Protein AF-0000000073391804 (afdb_homodimer)

Radius of gyration: 27.45 Å; Cα contacts (8 Å, |Δi|>4): 492; chains: 2; bounding box: 82×101×47 Å

Secondary structure (DSSP, 8-state):
------GGGS-----------HHHHHHHHHHHHHTT--HHHHHHHHHH-EEE-SS-EEEEEE-TTSSEEEEEEE--TTTTTSHHHHHHHHHHHHHHHHHHSEEEEEETTEEEEEEEEETT-HHHHHHHHHHHHHHHHHTTPPPGGG-------------------/------GGGS-----------HHHHHHHHHHHHHTT--HHHHHHHHHH-EEE-SS-EEEEEE-TTSSEEEEEEE--TTTTTSHHHHHHHHHHHHHHHHHHSEEEEEETTEEEEEEEEETT-HHHHHHHHHHHHHHHHHTTPPPGGG-------------------

Sequence (330 aa):
MNAPLDLSKQPPAPVQEFEASPALQALVCDAALVLGASAGQAQEATRTGRFELERHTVAVTPDASEETLLLSVDLGPDYLADPDRAQAALLANMHLFVKAGVVFARGPAGPVLVGRWPSTDAQALANGVRQMGAIAQGFRAPSPSGASLSSSLSRPARGAGERQEMNAPLDLSKQPPAPVQEFEASPALQALVCDAALVLGASAGQAQEATRTGRFELERHTVAVTPDASEETLLLSVDLGPDYLADPDRAQAALLANMHLFVKAGVVFARGPAGPVLVGRWPSTDAQALANGVRQMGAIAQGFRAPSPSGASLSSSLSRPARGAGERQE

pLDDT: mean 79.52, std 23.25, range [24.48, 98.0]

Solvent-accessible surface area (backbone atoms only — not comparable to full-atom values): 18426 Å² total; per-residue (Å²): 135,82,75,73,79,72,69,82,69,57,70,73,74,74,76,63,68,41,87,64,54,71,68,52,32,50,38,44,25,49,13,31,44,73,70,64,42,53,74,69,55,12,50,49,20,30,44,45,26,40,45,81,52,96,60,40,55,38,35,54,42,64,44,97,82,51,56,38,29,36,39,34,31,68,29,47,72,62,60,53,67,45,62,69,46,39,51,49,39,28,39,46,21,40,56,35,34,72,76,66,42,28,36,60,22,29,47,96,88,28,27,28,40,38,31,67,42,64,64,80,40,34,68,58,43,31,51,48,53,51,48,52,45,50,52,40,55,74,68,65,43,54,27,80,75,63,70,57,76,76,68,76,74,72,75,77,78,77,76,76,77,77,78,83,122,134,82,75,75,80,70,72,81,68,57,67,72,75,74,73,62,70,42,87,64,53,70,67,53,33,49,37,44,26,48,12,30,44,72,69,65,42,52,72,69,53,13,51,49,21,31,45,44,25,38,46,82,54,97,59,39,54,39,37,55,42,65,45,97,83,50,55,38,29,36,38,33,31,68,30,47,73,62,60,53,67,44,61,70,47,39,52,50,39,28,39,46,20,40,56,34,34,72,74,65,42,28,36,60,22,29,46,98,89,27,28,29,40,37,31,68,41,64,62,80,41,36,68,58,43,31,50,48,52,52,49,52,47,51,52,38,55,73,68,64,44,54,26,78,75,62,69,56,76,76,67,77,74,72,75,78,77,78,75,77,74,72,74,81,119

Organism: Paracidovorax avenae (strain ATCC 19860 / DSM 7227 / CCUG 15838 / JCM 20985 / LMG 2117 / NCPPB 1011) (NCBI:txid643561)

Nearest PDB structures (foldseek):
  5wez-assembly1_A  TM=7.567E-01  e=1.948E-04  Escherichia coli O127:H6 str. E2348/69
  5z38-assembly1_A  TM=6.676E-01  e=8.821E-05  Escherichia coli
  1k3e-assembly2_A  TM=7.113E-01  e=2.368E-03  Escherichia coli O157:H7
  1k3e-assembly2_B-2  TM=7.487E-01  e=6.673E-03  Escherichia coli O157:H7
  3kxy-assembly1_G  TM=6.641E-01  e=3.212E-03  Pseudomonas aeruginosa

Structure (mmCIF, N/CA/C/O backbone):
data_AF-0000000073391804-model_v1
#
loop_
_entity.id
_entity.type
_entity.pdbx_description
1 polymer 'Uncharacterized protein'
#
loop_
_atom_site.group_PDB
_atom_site.id
_atom_site.type_symbol
_atom_site.label_atom_id
_atom_site.label_alt_id
_atom_site.label_comp_id
_atom_site.label_asym_id
_atom_site.label_entity_id
_atom_site.label_seq_id
_atom_site.pdbx_PDB_ins_code
_atom_site.Cartn_x
_atom_site.Cartn_y
_atom_site.Cartn_z
_atom_site.occupancy
_atom_site.B_iso_or_equiv
_atom_site.auth_seq_id
_atom_site.auth_comp_id
_atom_site.auth_asym_id
_atom_site.auth_atom_id
_atom_site.pdbx_PDB_model_num
ATOM 1 N N . MET A 1 1 ? 32.406 -47.625 3.945 1 27.72 1 MET A N 1
ATOM 2 C CA . MET A 1 1 ? 31.672 -47.469 2.691 1 27.72 1 MET A CA 1
ATOM 3 C C . MET A 1 1 ? 30.453 -46.562 2.889 1 27.72 1 MET A C 1
ATOM 5 O O . MET A 1 1 ? 29.391 -47.031 3.289 1 27.72 1 MET A O 1
ATOM 9 N N . ASN A 1 2 ? 30.562 -45.281 3.391 1 36.84 2 ASN A N 1
ATOM 10 C CA . ASN A 1 2 ? 29.531 -44.312 3.736 1 36.84 2 ASN A CA 1
ATOM 11 C C . ASN A 1 2 ? 28.781 -43.844 2.5 1 36.84 2 ASN A C 1
ATOM 13 O O . ASN A 1 2 ? 29.391 -43.281 1.583 1 36.84 2 ASN A O 1
ATOM 17 N N . ALA A 1 3 ? 27.672 -44.562 2.125 1 45.41 3 ALA A N 1
ATOM 18 C CA . ALA A 1 3 ? 26.844 -44.25 0.965 1 45.41 3 ALA A CA 1
ATOM 19 C C . ALA A 1 3 ? 26.406 -42.781 0.966 1 45.41 3 ALA A C 1
ATOM 21 O O . ALA A 1 3 ? 26.062 -42.25 2.012 1 45.41 3 ALA A O 1
ATOM 22 N N . PRO A 1 4 ? 26.844 -41.969 0.026 1 40.16 4 PRO A N 1
ATOM 23 C CA . PRO A 1 4 ? 26.484 -40.562 -0.03 1 40.16 4 PRO A CA 1
ATOM 24 C C . PRO A 1 4 ? 24.969 -40.344 -0.044 1 40.16 4 PRO A C 1
ATOM 26 O O . PRO A 1 4 ? 24.234 -41.125 -0.638 1 40.16 4 PRO A O 1
ATOM 29 N N . LEU A 1 5 ? 24.359 -39.844 1.05 1 42.06 5 LEU A N 1
ATOM 30 C CA . LEU A 1 5 ? 22.953 -39.5 1.106 1 42.06 5 LEU A CA 1
ATOM 31 C C . LEU A 1 5 ? 22.531 -38.719 -0.136 1 42.06 5 LEU A C 1
ATOM 33 O O . LEU A 1 5 ? 23.141 -37.688 -0.457 1 42.06 5 LEU A O 1
ATOM 37 N N . ASP A 1 6 ? 22.094 -39.406 -1.216 1 39.41 6 ASP A N 1
ATOM 38 C CA . ASP A 1 6 ? 21.578 -38.812 -2.439 1 39.41 6 ASP A CA 1
ATOM 39 C C . ASP A 1 6 ? 20.469 -37.812 -2.131 1 39.41 6 ASP A C 1
ATOM 41 O O . ASP A 1 6 ? 19.344 -38.219 -1.796 1 39.41 6 ASP A O 1
ATOM 45 N N . LEU A 1 7 ? 20.828 -36.656 -1.55 1 42.62 7 LEU A N 1
ATOM 46 C CA . LEU A 1 7 ? 19.938 -35.531 -1.271 1 42.62 7 LEU A CA 1
ATOM 47 C C . LEU A 1 7 ? 19.141 -35.156 -2.516 1 42.62 7 LEU A C 1
ATOM 49 O O . LEU A 1 7 ? 18.391 -34.188 -2.494 1 42.62 7 LEU A O 1
ATOM 53 N N . SER A 1 8 ? 19.516 -35.625 -3.672 1 43.81 8 SER A N 1
ATOM 54 C CA . SER A 1 8 ? 18.828 -35.25 -4.91 1 43.81 8 SER A CA 1
ATOM 55 C C . SER A 1 8 ? 17.359 -35.656 -4.863 1 43.81 8 SER A C 1
ATOM 57 O O . SER A 1 8 ? 16.578 -35.25 -5.73 1 43.81 8 SER A O 1
ATOM 59 N N . LYS A 1 9 ? 17.062 -36.75 -4.254 1 46.78 9 LYS A N 1
ATOM 60 C CA . LYS A 1 9 ? 15.711 -37.281 -4.297 1 46.78 9 LYS A CA 1
ATOM 61 C C . LYS A 1 9 ? 14.82 -36.625 -3.26 1 46.78 9 LYS A C 1
ATOM 63 O O . LYS A 1 9 ? 13.859 -37.219 -2.777 1 46.78 9 LYS A O 1
ATOM 68 N N . GLN A 1 10 ? 15.367 -35.719 -2.377 1 42.78 10 GLN A N 1
ATOM 69 C CA . GLN A 1 10 ? 14.367 -35.25 -1.435 1 42.78 10 GLN A CA 1
ATOM 70 C C . GLN A 1 10 ? 13.203 -34.594 -2.166 1 42.78 10 GLN A C 1
ATOM 72 O O . GLN A 1 10 ? 13.406 -33.781 -3.082 1 42.78 10 GLN A O 1
ATOM 77 N N . PRO A 1 11 ? 12.039 -35.25 -2.162 1 39.91 11 PRO A N 1
ATOM 78 C CA . PRO A 1 11 ? 10.875 -34.625 -2.795 1 39.91 11 PRO A CA 1
ATOM 79 C C . PRO A 1 11 ? 10.812 -33.094 -2.564 1 39.91 11 PRO A C 1
ATOM 81 O O . PRO A 1 11 ? 11.359 -32.594 -1.577 1 39.91 11 PRO A O 1
ATOM 84 N N . PRO A 1 12 ? 10.781 -32.344 -3.664 1 41.44 12 PRO A N 1
ATOM 85 C CA . PRO A 1 12 ? 10.641 -30.891 -3.432 1 41.44 12 PRO A CA 1
ATOM 86 C C . PRO A 1 12 ? 9.82 -30.578 -2.182 1 41.44 12 PRO A C 1
ATOM 88 O O . PRO A 1 12 ? 8.992 -31.391 -1.758 1 41.44 12 PRO A O 1
ATOM 91 N N . ALA A 1 13 ? 10.336 -29.938 -1.29 1 45.22 13 ALA A N 1
ATOM 92 C CA . ALA A 1 13 ? 9.609 -29.516 -0.097 1 45.22 13 ALA A CA 1
ATOM 93 C C . ALA A 1 13 ? 8.125 -29.328 -0.401 1 45.22 13 ALA A C 1
ATOM 95 O O . ALA A 1 13 ? 7.762 -28.812 -1.465 1 45.22 13 ALA A O 1
ATOM 96 N N . PRO A 1 14 ? 7.227 -30.109 0.069 1 44.84 14 PRO A N 1
ATOM 97 C CA . PRO A 1 14 ? 5.785 -30.031 -0.172 1 44.84 14 PRO A CA 1
ATOM 98 C C . PRO A 1 14 ? 5.285 -28.578 -0.254 1 44.84 14 PRO A C 1
ATOM 100 O O . PRO A 1 14 ? 5.723 -27.734 0.519 1 44.84 14 PRO A O 1
ATOM 103 N N . VAL A 1 15 ? 4.957 -28.219 -1.496 1 55.03 15 VAL A N 1
ATOM 104 C CA . VAL A 1 15 ? 4.336 -26.906 -1.661 1 55.03 15 VAL A CA 1
ATOM 105 C C . VAL A 1 15 ? 3.334 -26.656 -0.535 1 55.03 15 VAL A C 1
ATOM 107 O O . VAL A 1 15 ? 2.549 -27.547 -0.193 1 55.03 15 VAL A O 1
ATOM 110 N N . GLN A 1 16 ? 3.67 -25.891 0.402 1 61.09 16 GLN A N 1
ATOM 111 C CA . GLN A 1 16 ? 2.801 -25.531 1.521 1 61.09 16 GLN A CA 1
ATOM 112 C C . GLN A 1 16 ? 1.352 -25.375 1.067 1 61.09 16 GLN A C 1
ATOM 114 O O . GLN A 1 16 ? 1.079 -24.75 0.043 1 61.09 16 GLN A O 1
ATOM 119 N N . GLU A 1 17 ? 0.476 -26.25 1.599 1 75.75 17 GLU A N 1
ATOM 120 C CA . GLU A 1 17 ? -0.957 -26.266 1.316 1 75.75 17 GLU A CA 1
ATOM 121 C C . GLU A 1 17 ? -1.588 -24.906 1.643 1 75.75 17 GLU A C 1
ATOM 123 O O . GLU A 1 17 ? -1.18 -24.234 2.594 1 75.75 17 GLU A O 1
ATOM 128 N N . PHE A 1 18 ? -2.494 -24.453 0.725 1 80.25 18 PHE A N 1
ATOM 129 C CA . PHE A 1 18 ? -3.26 -23.219 0.869 1 80.25 18 PHE A CA 1
ATOM 130 C C . PHE A 1 18 ? -4.316 -23.359 1.959 1 80.25 18 PHE A C 1
ATOM 132 O O . PHE A 1 18 ? -5.293 -24.094 1.793 1 80.25 18 PHE A O 1
ATOM 139 N N . GLU A 1 19 ? -3.994 -22.891 3.156 1 82.75 19 GLU A N 1
ATOM 140 C CA . GLU A 1 19 ? -4.965 -22.938 4.246 1 82.75 19 GLU A CA 1
ATOM 141 C C . GLU A 1 19 ? -6.012 -21.844 4.094 1 82.75 19 GLU A C 1
ATOM 143 O O . GLU A 1 19 ? -5.738 -20.672 4.379 1 82.75 19 GLU A O 1
ATOM 148 N N . ALA A 1 20 ? -7.199 -22.297 3.561 1 90.25 20 ALA A N 1
ATOM 149 C CA . ALA A 1 20 ? -8.297 -21.359 3.369 1 90.25 20 ALA A CA 1
ATOM 150 C C . ALA A 1 20 ? -9.648 -22.047 3.498 1 90.25 20 ALA A C 1
ATOM 152 O O . ALA A 1 20 ? -9.742 -23.281 3.371 1 90.25 20 ALA A O 1
ATOM 153 N N . SER A 1 21 ? -10.641 -21.312 3.801 1 93.38 21 SER A N 1
ATOM 154 C CA . SER A 1 21 ? -12 -21.828 3.859 1 93.38 21 SER A CA 1
ATOM 155 C C . SER A 1 21 ? -12.438 -22.375 2.506 1 93.38 21 SER A C 1
ATOM 157 O O . SER A 1 21 ? -11.875 -22.016 1.473 1 93.38 21 SER A O 1
ATOM 159 N N . PRO A 1 22 ? -13.445 -23.281 2.566 1 93.56 22 PRO A N 1
ATOM 160 C CA . PRO A 1 22 ? -13.953 -23.797 1.297 1 93.56 22 PRO A CA 1
ATOM 161 C C . PRO A 1 22 ? -14.438 -22.703 0.354 1 93.56 22 PRO A C 1
ATOM 163 O O . PRO A 1 22 ? -14.25 -22.797 -0.862 1 93.56 22 PRO A O 1
ATOM 166 N N . ALA A 1 23 ? -14.984 -21.641 0.933 1 94.19 23 ALA A N 1
ATOM 167 C CA . ALA A 1 23 ? -15.469 -20.531 0.107 1 94.19 23 ALA A CA 1
ATOM 168 C C . ALA A 1 23 ? -14.305 -19.844 -0.611 1 94.19 23 ALA A C 1
ATOM 170 O O . ALA A 1 23 ? -14.414 -19.516 -1.793 1 94.19 23 ALA A O 1
ATOM 171 N N . LEU A 1 24 ? -13.297 -19.703 0.118 1 95.25 24 LEU A N 1
ATOM 172 C CA . LEU A 1 24 ? -12.133 -19.062 -0.481 1 95.25 24 LEU A CA 1
ATOM 173 C C . LEU A 1 24 ? -11.461 -19.984 -1.488 1 95.25 24 LEU A C 1
ATOM 175 O O . LEU A 1 24 ? -10.969 -19.531 -2.523 1 95.25 24 LEU A O 1
ATOM 179 N N . GLN A 1 25 ? -11.445 -21.234 -1.154 1 95.44 25 GLN A N 1
ATOM 180 C CA . GLN A 1 25 ? -10.914 -22.203 -2.104 1 95.44 25 GLN A CA 1
ATOM 181 C C . GLN A 1 25 ? -11.695 -22.188 -3.412 1 95.44 25 GLN A C 1
ATOM 183 O O . GLN A 1 25 ? -11.109 -22.219 -4.496 1 95.44 25 GLN A O 1
ATOM 188 N N . ALA A 1 26 ? -12.969 -22.094 -3.27 1 96.12 26 ALA A N 1
ATOM 189 C CA . ALA A 1 26 ? -13.82 -22 -4.449 1 96.12 26 ALA A CA 1
ATOM 190 C C . ALA A 1 26 ? -13.539 -20.734 -5.246 1 96.12 26 ALA A C 1
ATOM 192 O O . ALA A 1 26 ? -13.516 -20.766 -6.477 1 96.12 26 ALA A O 1
ATOM 193 N N . LEU A 1 27 ? -13.312 -19.656 -4.559 1 97 27 LEU A N 1
ATOM 194 C CA . LEU A 1 27 ? -13 -18.391 -5.199 1 97 27 LEU A CA 1
ATOM 195 C C . LEU A 1 27 ? -11.711 -18.5 -6.016 1 97 27 LEU A C 1
ATOM 197 O O . LEU A 1 27 ? -11.656 -18.016 -7.156 1 97 27 LEU A O 1
ATOM 201 N N . VAL A 1 28 ? -10.758 -19.141 -5.422 1 97.31 28 VAL A N 1
ATOM 202 C CA . VAL A 1 28 ? -9.469 -19.297 -6.086 1 97.31 28 VAL A CA 1
ATOM 203 C C . VAL A 1 28 ? -9.625 -20.188 -7.316 1 97.31 28 VAL A C 1
ATOM 205 O O . VAL A 1 28 ? -9.094 -19.891 -8.383 1 97.31 28 VAL A O 1
ATOM 208 N N . CYS A 1 29 ? -10.383 -21.172 -7.168 1 97.5 29 CYS A N 1
ATOM 209 C CA . CYS A 1 29 ? -10.648 -22.078 -8.289 1 97.5 29 CYS A CA 1
ATOM 210 C C . CYS A 1 29 ? -11.328 -21.328 -9.43 1 97.5 29 CYS A C 1
ATOM 212 O O . CYS A 1 29 ? -10.883 -21.406 -10.578 1 97.5 29 CYS A O 1
ATOM 214 N N . ASP A 1 30 ? -12.352 -20.625 -9.094 1 97.69 30 ASP A N 1
ATOM 215 C CA . ASP A 1 30 ? -13.117 -19.875 -10.094 1 97.69 30 ASP A CA 1
ATOM 216 C C . ASP A 1 30 ? -12.25 -18.828 -10.789 1 97.69 30 ASP A C 1
ATOM 218 O O . ASP A 1 30 ? -12.352 -18.641 -12 1 97.69 30 ASP A O 1
ATOM 222 N N . ALA A 1 31 ? -11.438 -18.188 -9.977 1 98 31 ALA A N 1
ATOM 223 C CA . ALA A 1 31 ? -10.555 -17.188 -10.562 1 98 31 ALA A CA 1
ATOM 224 C C . ALA A 1 31 ? -9.586 -17.812 -11.555 1 98 31 ALA A C 1
ATOM 226 O O . ALA A 1 31 ? -9.297 -17.234 -12.602 1 98 31 ALA A O 1
ATOM 227 N N . ALA A 1 32 ? -9.086 -18.984 -11.211 1 97.69 32 ALA A N 1
ATOM 228 C CA . ALA A 1 32 ? -8.188 -19.688 -12.117 1 97.69 32 ALA A CA 1
ATOM 229 C C . ALA A 1 32 ? -8.883 -20 -13.445 1 97.69 32 ALA A C 1
ATOM 231 O O . ALA A 1 32 ? -8.297 -19.828 -14.516 1 97.69 32 ALA A O 1
ATOM 232 N N . LEU A 1 33 ? -10.141 -20.344 -13.344 1 97.56 33 LEU A N 1
ATOM 233 C CA . LEU A 1 33 ? -10.906 -20.656 -14.547 1 97.56 33 LEU A CA 1
ATOM 234 C C . LEU A 1 33 ? -11.141 -19.391 -15.383 1 97.56 33 LEU A C 1
ATOM 236 O O . LEU A 1 33 ? -11.062 -19.438 -16.609 1 97.56 33 LEU A O 1
ATOM 240 N N . VAL A 1 34 ? -11.352 -18.359 -14.727 1 97.19 34 VAL A N 1
ATOM 241 C CA . VAL A 1 34 ? -11.539 -17.094 -15.414 1 97.19 34 VAL A CA 1
ATOM 242 C C . VAL A 1 34 ? -10.266 -16.719 -16.172 1 97.19 34 VAL A C 1
ATOM 244 O O . VAL A 1 34 ? -10.328 -16.141 -17.266 1 97.19 34 VAL A O 1
ATOM 247 N N . LEU A 1 35 ? -9.148 -17.109 -15.609 1 96.75 35 LEU A N 1
ATOM 248 C CA . LEU A 1 35 ? -7.859 -16.797 -16.219 1 96.75 35 LEU A CA 1
ATOM 249 C C . LEU A 1 35 ? -7.566 -17.734 -17.375 1 96.75 35 LEU A C 1
ATOM 251 O O . LEU A 1 35 ? -6.559 -17.578 -18.078 1 96.75 35 LEU A O 1
ATOM 255 N N . GLY A 1 36 ? -8.398 -18.672 -17.562 1 95.62 36 GLY A N 1
ATOM 256 C CA . GLY A 1 36 ? -8.25 -19.578 -18.688 1 95.62 36 GLY A CA 1
ATOM 257 C C . GLY A 1 36 ? -7.523 -20.859 -18.344 1 95.62 36 GLY A C 1
ATOM 258 O O . GLY A 1 36 ? -7.09 -21.594 -19.219 1 95.62 36 GLY A O 1
ATOM 259 N N . ALA A 1 37 ? -7.352 -21.109 -17.078 1 95.56 37 ALA A N 1
ATOM 260 C CA . ALA A 1 37 ? -6.691 -22.344 -16.641 1 95.56 37 ALA A CA 1
ATOM 261 C C . ALA A 1 37 ? -7.57 -23.562 -16.922 1 95.56 37 ALA A C 1
ATOM 263 O O . ALA A 1 37 ? -8.805 -23.453 -16.922 1 95.56 37 ALA A O 1
ATOM 264 N N . SER A 1 38 ? -6.863 -24.672 -17.156 1 96.19 38 SER A N 1
ATOM 265 C CA . SER A 1 38 ? -7.594 -25.938 -17.219 1 96.19 38 SER A CA 1
ATOM 266 C C . SER A 1 38 ? -8.148 -26.328 -15.859 1 96.19 38 SER A C 1
ATOM 268 O O . SER A 1 38 ? -7.781 -25.734 -14.844 1 96.19 38 SER A O 1
ATOM 270 N N . ALA A 1 39 ? -9.031 -27.344 -15.82 1 95.56 39 ALA A N 1
ATOM 271 C CA . ALA A 1 39 ? -9.617 -27.812 -14.57 1 95.56 39 ALA A CA 1
ATOM 272 C C . ALA A 1 39 ? -8.531 -28.297 -13.609 1 95.56 39 ALA A C 1
ATOM 274 O O . ALA A 1 39 ? -8.586 -28.016 -12.414 1 95.56 39 ALA A O 1
ATOM 275 N N . GLY A 1 40 ? -7.602 -29.047 -14.18 1 95 40 GLY A N 1
ATOM 276 C CA . GLY A 1 40 ? -6.496 -29.531 -13.367 1 95 40 GLY A CA 1
ATOM 277 C C . GLY A 1 40 ? -5.664 -28.406 -12.773 1 95 40 GLY A C 1
ATOM 278 O O . GLY A 1 40 ? -5.285 -28.453 -11.602 1 95 40 GLY A O 1
ATOM 279 N N . GLN A 1 41 ? -5.367 -27.391 -13.586 1 93.69 41 GLN A N 1
ATOM 280 C CA . GLN A 1 41 ? -4.613 -26.234 -13.133 1 93.69 41 GLN A CA 1
ATOM 281 C C . GLN A 1 41 ? -5.375 -25.469 -12.055 1 93.69 41 GLN A C 1
ATOM 283 O O . GLN A 1 41 ? -4.777 -24.969 -11.102 1 93.69 41 GLN A O 1
ATOM 288 N N . ALA A 1 42 ? -6.688 -25.344 -12.219 1 96.31 42 ALA A N 1
ATOM 289 C CA . ALA A 1 42 ? -7.527 -24.656 -11.242 1 96.31 42 ALA A CA 1
ATOM 290 C C . ALA A 1 42 ? -7.512 -25.375 -9.898 1 96.31 42 ALA A C 1
ATOM 292 O O . ALA A 1 42 ? -7.449 -24.734 -8.844 1 96.31 42 ALA A O 1
ATOM 293 N N . GLN A 1 43 ? -7.539 -26.656 -9.945 1 94.94 43 GLN A N 1
ATOM 294 C CA . GLN A 1 43 ? -7.477 -27.438 -8.719 1 94.94 43 GLN A CA 1
ATOM 295 C C . GLN A 1 43 ? -6.129 -27.266 -8.023 1 94.94 43 GLN A C 1
ATOM 297 O O . GLN A 1 43 ? -6.059 -27.203 -6.793 1 94.94 43 GLN A O 1
ATOM 302 N N . GLU A 1 44 ? -5.102 -27.266 -8.859 1 94.06 44 GLU A N 1
ATOM 303 C CA . GLU A 1 44 ? -3.773 -27.031 -8.289 1 94.06 44 GLU A CA 1
ATOM 304 C C . GLU A 1 44 ? -3.678 -25.656 -7.633 1 94.06 44 GLU A C 1
ATOM 306 O O . GLU A 1 44 ? -3.104 -25.516 -6.551 1 94.06 44 GLU A O 1
ATOM 311 N N . ALA A 1 45 ? -4.242 -24.656 -8.25 1 95.06 45 ALA A N 1
ATOM 312 C CA . ALA A 1 45 ? -4.273 -23.328 -7.672 1 95.06 45 ALA A CA 1
ATOM 313 C C . ALA A 1 45 ? -5.016 -23.328 -6.336 1 95.06 45 ALA A C 1
ATOM 315 O O . ALA A 1 45 ? -4.609 -22.641 -5.391 1 95.06 45 ALA A O 1
ATOM 316 N N . THR A 1 46 ? -6.066 -24.062 -6.285 1 95.06 46 THR A N 1
ATOM 317 C CA . THR A 1 46 ? -6.863 -24.172 -5.066 1 95.06 46 THR A CA 1
ATOM 318 C C . THR A 1 46 ? -6.051 -24.828 -3.947 1 95.06 46 THR A C 1
ATOM 320 O O . THR A 1 46 ? -6.137 -24.406 -2.791 1 95.06 46 THR A O 1
ATOM 323 N N . ARG A 1 47 ? -5.289 -25.75 -4.27 1 93.44 47 ARG A N 1
ATOM 324 C CA . ARG A 1 47 ? -4.508 -26.484 -3.281 1 93.44 47 ARG A CA 1
ATOM 325 C C . ARG A 1 47 ? -3.336 -25.656 -2.775 1 93.44 47 ARG A C 1
ATOM 327 O O . ARG A 1 47 ? -3.039 -25.656 -1.578 1 93.44 47 ARG A O 1
ATOM 334 N N . THR A 1 48 ? -2.727 -24.906 -3.605 1 93.12 48 THR A N 1
ATOM 335 C CA . THR A 1 48 ? -1.461 -24.266 -3.27 1 93.12 48 THR A CA 1
ATOM 336 C C . THR A 1 48 ? -1.668 -22.766 -3 1 93.12 48 THR A C 1
ATOM 338 O O . THR A 1 48 ? -0.814 -22.125 -2.395 1 93.12 48 THR A O 1
ATOM 341 N N . GLY A 1 49 ? -2.752 -22.25 -3.533 1 95.56 49 GLY A N 1
ATOM 342 C CA . GLY A 1 49 ? -2.941 -20.797 -3.471 1 95.56 49 GLY A CA 1
ATOM 343 C C . GLY A 1 49 ? -2.027 -20.031 -4.41 1 95.56 49 GLY A C 1
ATOM 344 O O . GLY A 1 49 ? -1.594 -18.922 -4.098 1 95.56 49 GLY A O 1
ATOM 345 N N . ARG A 1 50 ? -1.63 -20.734 -5.5 1 95.81 50 ARG A N 1
ATOM 346 C CA . ARG A 1 50 ? -0.702 -20.109 -6.441 1 95.81 50 ARG A CA 1
ATOM 347 C C . ARG A 1 50 ? -1.264 -20.141 -7.859 1 95.81 50 ARG A C 1
ATOM 349 O O . ARG A 1 50 ? -1.828 -21.141 -8.289 1 95.81 50 ARG A O 1
ATOM 356 N N . PHE A 1 51 ? -1.176 -18.984 -8.5 1 95.81 51 PHE A N 1
ATOM 357 C CA . PHE A 1 51 ? -1.52 -18.875 -9.906 1 95.81 51 PHE A CA 1
ATOM 358 C C . PHE A 1 51 ? -0.264 -18.859 -10.773 1 95.81 51 PHE A C 1
ATOM 360 O O . PHE A 1 51 ? 0.581 -17.969 -10.633 1 95.81 51 PHE A O 1
ATOM 367 N N . GLU A 1 52 ? -0.183 -19.797 -11.672 1 92.06 52 GLU A N 1
ATOM 368 C CA . GLU A 1 52 ? 0.949 -19.828 -12.586 1 92.06 52 GLU A CA 1
ATOM 369 C C . GLU A 1 52 ? 0.629 -19.109 -13.891 1 92.06 52 GLU A C 1
ATOM 371 O O . GLU A 1 52 ? -0.178 -19.578 -14.688 1 92.06 52 GLU A O 1
ATOM 376 N N . LEU A 1 53 ? 1.294 -17.953 -14 1 89.62 53 LEU A N 1
ATOM 377 C CA . LEU A 1 53 ? 1.21 -17.219 -15.258 1 89.62 53 LEU A CA 1
ATOM 378 C C . LEU A 1 53 ? 2.381 -17.562 -16.172 1 89.62 53 LEU A C 1
ATOM 380 O O . LEU A 1 53 ? 3.145 -18.484 -15.883 1 89.62 53 LEU A O 1
ATOM 384 N N . GLU A 1 54 ? 2.449 -16.953 -17.297 1 82.38 54 GLU A N 1
ATOM 385 C CA . GLU A 1 54 ? 3.482 -17.281 -18.281 1 82.38 54 GLU A CA 1
ATOM 386 C C . GLU A 1 54 ? 4.879 -17.031 -17.703 1 82.38 54 GLU A C 1
ATOM 388 O O . GLU A 1 54 ? 5.77 -17.875 -17.859 1 82.38 54 GLU A O 1
ATOM 393 N N . ARG A 1 55 ? 5.051 -15.992 -16.969 1 85.31 55 ARG A N 1
ATOM 394 C CA . ARG A 1 55 ? 6.402 -15.641 -16.547 1 85.31 55 ARG A CA 1
ATOM 395 C C . ARG A 1 55 ? 6.5 -15.562 -15.023 1 85.31 55 ARG A C 1
ATOM 397 O O . ARG A 1 55 ? 7.598 -15.586 -14.461 1 85.31 55 ARG A O 1
ATOM 404 N N . HIS A 1 56 ? 5.344 -15.477 -14.469 1 89.75 56 HIS A N 1
ATOM 405 C CA . HIS A 1 56 ? 5.375 -15.242 -13.031 1 89.75 56 HIS A CA 1
ATOM 406 C C . HIS A 1 56 ? 4.34 -16.094 -12.305 1 89.75 56 HIS A C 1
ATOM 408 O O . HIS A 1 56 ? 3.361 -16.531 -12.914 1 89.75 56 HIS A O 1
ATOM 414 N N . THR A 1 57 ? 4.746 -16.391 -11.109 1 92.75 57 THR A N 1
ATOM 415 C CA . THR A 1 57 ? 3.783 -17.016 -10.203 1 92.75 57 THR A CA 1
ATOM 416 C C . THR A 1 57 ? 3.24 -16.016 -9.203 1 92.75 57 THR A C 1
ATOM 418 O O . THR A 1 57 ? 4.004 -15.227 -8.625 1 92.75 57 THR A O 1
ATOM 421 N N . VAL A 1 58 ? 1.897 -16.016 -9.086 1 95.81 58 VAL A N 1
ATOM 422 C CA . VAL A 1 58 ? 1.263 -15.133 -8.117 1 95.81 58 VAL A CA 1
ATOM 423 C C . VAL A 1 58 ? 0.69 -15.961 -6.965 1 95.81 58 VAL A C 1
ATOM 425 O O . VAL A 1 58 ? -0.128 -16.859 -7.184 1 95.81 58 VAL A O 1
ATOM 428 N N . ALA A 1 59 ? 1.182 -15.664 -5.789 1 95.38 59 ALA A N 1
ATOM 429 C CA . ALA A 1 59 ? 0.686 -16.359 -4.605 1 95.38 59 ALA A CA 1
ATOM 430 C C . ALA A 1 59 ? -0.459 -15.586 -3.955 1 95.38 59 ALA A C 1
ATOM 432 O O . ALA A 1 59 ? -0.469 -14.352 -3.965 1 95.38 59 ALA A O 1
ATOM 433 N N . VAL A 1 60 ? -1.379 -16.344 -3.391 1 95.56 60 VAL A N 1
ATOM 434 C CA . VAL A 1 60 ? -2.523 -15.781 -2.676 1 95.56 60 VAL A CA 1
ATOM 435 C C . VAL A 1 60 ? -2.459 -16.188 -1.205 1 95.56 60 VAL A C 1
ATOM 437 O O . VAL A 1 60 ? -2.277 -17.359 -0.883 1 95.56 60 VAL A O 1
ATOM 440 N N . THR A 1 61 ? -2.586 -15.188 -0.337 1 92.69 61 THR A N 1
ATOM 441 C CA . THR A 1 61 ? -2.658 -15.422 1.1 1 92.69 61 THR A CA 1
ATOM 442 C C . THR A 1 61 ? -3.812 -14.641 1.722 1 92.69 61 THR A C 1
ATOM 444 O O . THR A 1 61 ? -3.861 -13.414 1.625 1 92.69 61 THR A O 1
ATOM 447 N N . PRO A 1 62 ? -4.691 -15.383 2.309 1 92.06 62 PRO A N 1
ATOM 448 C CA . PRO A 1 62 ? -5.77 -14.656 2.984 1 92.06 62 PRO A CA 1
ATOM 449 C C . PRO A 1 62 ? -5.312 -14 4.285 1 92.06 62 PRO A C 1
ATOM 451 O O . PRO A 1 62 ? -4.391 -14.492 4.941 1 92.06 62 PRO A O 1
ATOM 454 N N . ASP A 1 63 ? -5.914 -12.898 4.551 1 84.5 63 ASP A N 1
ATOM 455 C CA . ASP A 1 63 ? -5.715 -12.367 5.898 1 84.5 63 ASP A CA 1
ATOM 456 C C . ASP A 1 63 ? -6.496 -13.188 6.93 1 84.5 63 ASP A C 1
ATOM 458 O O . ASP A 1 63 ? -7.145 -14.172 6.582 1 84.5 63 ASP A O 1
ATOM 462 N N . ALA A 1 64 ? -6.395 -12.766 8.219 1 82 64 ALA A N 1
ATOM 463 C CA . ALA A 1 64 ? -6.969 -13.547 9.312 1 82 64 ALA A CA 1
ATOM 464 C C . ALA A 1 64 ? -8.484 -13.688 9.148 1 82 64 ALA A C 1
ATOM 466 O O . ALA A 1 64 ? -9.047 -14.742 9.438 1 82 64 ALA A O 1
ATOM 467 N N . SER A 1 65 ? -9.164 -12.664 8.625 1 84 65 SER A N 1
ATOM 468 C CA . SER A 1 65 ? -10.617 -12.68 8.469 1 84 65 SER A CA 1
ATOM 469 C C . SER A 1 65 ? -11.016 -13.203 7.098 1 84 65 SER A C 1
ATOM 471 O O . SER A 1 65 ? -12.203 -13.43 6.832 1 84 65 SER A O 1
ATOM 473 N N . GLU A 1 66 ? -10.125 -13.438 6.234 1 88.31 66 GLU A N 1
ATOM 474 C CA . GLU A 1 66 ? -10.305 -13.906 4.863 1 88.31 66 GLU A CA 1
ATOM 475 C C . GLU A 1 66 ? -11.148 -12.938 4.055 1 88.31 66 GLU A C 1
ATOM 477 O O . GLU A 1 66 ? -11.781 -13.328 3.068 1 88.31 66 GLU A O 1
ATOM 482 N N . GLU A 1 67 ? -11.211 -11.703 4.523 1 87.88 67 GLU A N 1
ATOM 483 C CA . GLU A 1 67 ? -11.93 -10.672 3.783 1 87.88 67 GLU A CA 1
ATOM 484 C C . GLU A 1 67 ? -11.023 -10.008 2.748 1 87.88 67 GLU A C 1
ATOM 486 O O . GLU A 1 67 ? -11.508 -9.414 1.781 1 87.88 67 GLU A O 1
ATOM 491 N N . THR A 1 68 ? -9.789 -10.133 3.043 1 89 68 THR A N 1
ATOM 492 C CA . THR A 1 68 ? -8.789 -9.547 2.152 1 89 68 THR A CA 1
ATOM 493 C C . THR A 1 68 ? -7.746 -10.578 1.753 1 89 68 THR A C 1
ATOM 495 O O . THR A 1 68 ? -7.316 -11.383 2.58 1 89 68 THR A O 1
ATOM 498 N N . LEU A 1 69 ? -7.426 -10.539 0.494 1 93.5 69 LEU A N 1
ATOM 499 C CA . LEU A 1 69 ? -6.383 -11.406 -0.042 1 93.5 69 LEU A CA 1
ATOM 500 C C . LEU A 1 69 ? -5.121 -10.609 -0.352 1 93.5 69 LEU A C 1
ATOM 502 O O . LEU A 1 69 ? -5.191 -9.516 -0.922 1 93.5 69 LEU A O 1
ATOM 506 N N . LEU A 1 70 ? -4.062 -11.18 0.094 1 94.06 70 LEU A N 1
ATOM 507 C CA . LEU A 1 70 ? -2.766 -10.664 -0.335 1 94.06 70 LEU A CA 1
ATOM 508 C C . LEU A 1 70 ? -2.262 -11.414 -1.562 1 94.06 70 LEU A C 1
ATOM 510 O O . LEU A 1 70 ? -2.15 -12.641 -1.544 1 94.06 70 LEU A O 1
ATOM 514 N N . LEU A 1 71 ? -2.08 -10.688 -2.594 1 95.81 71 LEU A N 1
ATOM 515 C CA . LEU A 1 71 ? -1.4 -11.227 -3.764 1 95.81 71 LEU A CA 1
ATOM 516 C C . LEU A 1 71 ? 0.074 -10.836 -3.768 1 95.81 71 LEU A C 1
ATOM 518 O O . LEU A 1 71 ? 0.416 -9.688 -3.473 1 95.81 71 LEU A O 1
ATOM 522 N N . SER A 1 72 ? 0.896 -11.844 -4.113 1 95.81 72 SER A N 1
ATOM 523 C CA . SER A 1 72 ? 2.318 -11.523 -4.062 1 95.81 72 SER A CA 1
ATOM 524 C C . SER A 1 72 ? 3.078 -12.203 -5.199 1 95.81 72 SER A C 1
ATOM 526 O O . SER A 1 72 ? 2.688 -13.273 -5.664 1 95.81 72 SER A O 1
ATOM 528 N N . VAL A 1 73 ? 4.129 -11.578 -5.66 1 95.25 73 VAL A N 1
ATOM 529 C CA . VAL A 1 73 ? 5.094 -12.102 -6.625 1 95.25 73 VAL A CA 1
ATOM 530 C C . VAL A 1 73 ? 6.5 -12.031 -6.035 1 95.25 73 VAL A C 1
ATOM 532 O O . VAL A 1 73 ? 6.973 -10.961 -5.656 1 95.25 73 VAL A O 1
ATOM 535 N N . ASP A 1 74 ? 7.059 -13.18 -5.938 1 93.75 74 ASP A N 1
ATOM 536 C CA . ASP A 1 74 ? 8.453 -13.227 -5.504 1 93.75 74 ASP A CA 1
ATOM 537 C C . ASP A 1 74 ? 9.383 -12.656 -6.574 1 93.75 74 ASP A C 1
ATOM 539 O O . ASP A 1 74 ? 9.328 -13.062 -7.734 1 93.75 74 ASP A O 1
ATOM 543 N N . LEU A 1 75 ? 10.289 -11.773 -6.145 1 93.5 75 LEU A N 1
ATOM 544 C CA . LEU A 1 75 ? 11.102 -11.078 -7.129 1 93.5 75 LEU A CA 1
ATOM 545 C C . LEU A 1 75 ? 12.531 -11.617 -7.137 1 93.5 75 LEU A C 1
ATOM 547 O O . LEU A 1 75 ? 13.375 -11.141 -7.902 1 93.5 75 LEU A O 1
ATOM 551 N N . GLY A 1 76 ? 12.781 -12.578 -6.301 1 89.94 76 GLY A N 1
ATOM 552 C CA . GLY A 1 76 ? 14.125 -13.117 -6.16 1 89.94 76 GLY A CA 1
ATOM 553 C C . GLY A 1 76 ? 14.953 -12.391 -5.117 1 89.94 76 GLY A C 1
ATOM 554 O O . GLY A 1 76 ? 14.695 -11.219 -4.812 1 89.94 76 GLY A O 1
ATOM 555 N N . PRO A 1 77 ? 15.938 -13.008 -4.531 1 87.62 77 PRO A N 1
ATOM 556 C CA . PRO A 1 77 ? 16.641 -12.492 -3.354 1 87.62 77 PRO A CA 1
ATOM 557 C C . PRO A 1 77 ? 17.484 -11.258 -3.66 1 87.62 77 PRO A C 1
ATOM 559 O O . PRO A 1 77 ? 17.703 -10.422 -2.779 1 87.62 77 PRO A O 1
ATOM 562 N N . ASP A 1 78 ? 17.891 -11.016 -4.898 1 89.56 78 ASP A N 1
ATOM 563 C CA . ASP A 1 78 ? 18.844 -9.953 -5.184 1 89.56 78 ASP A CA 1
ATOM 564 C C . ASP A 1 78 ? 18.156 -8.758 -5.836 1 89.56 78 ASP A C 1
ATOM 566 O O . ASP A 1 78 ? 18.797 -7.758 -6.152 1 89.56 78 ASP A O 1
ATOM 570 N N . TYR A 1 79 ? 16.922 -8.844 -6.012 1 91.75 79 TYR A N 1
ATOM 571 C CA . TYR A 1 79 ? 16.219 -7.84 -6.805 1 91.75 79 TYR A CA 1
ATOM 572 C C . TYR A 1 79 ? 16.391 -6.453 -6.188 1 91.75 79 TYR A C 1
ATOM 574 O O . TYR A 1 79 ? 16.547 -5.465 -6.906 1 91.75 79 TYR A O 1
ATOM 582 N N . LEU A 1 80 ? 16.375 -6.379 -4.816 1 91.75 80 LEU A N 1
ATOM 583 C CA . LEU A 1 80 ? 16.438 -5.086 -4.145 1 91.75 80 LEU A CA 1
ATOM 584 C C . LEU A 1 80 ? 17.781 -4.91 -3.445 1 91.75 80 LEU A C 1
ATOM 586 O O . LEU A 1 80 ? 17.938 -4.023 -2.604 1 91.75 80 LEU A O 1
ATOM 590 N N . ALA A 1 81 ? 18.734 -5.723 -3.787 1 87.69 81 ALA A N 1
ATOM 591 C CA . ALA A 1 81 ? 20.047 -5.668 -3.156 1 87.69 81 ALA A CA 1
ATOM 592 C C . ALA A 1 81 ? 20.828 -4.438 -3.617 1 87.69 81 ALA A C 1
ATOM 594 O O . ALA A 1 81 ? 21.594 -3.859 -2.85 1 87.69 81 ALA A O 1
ATOM 595 N N . ASP A 1 82 ? 20.609 -4.078 -4.824 1 88.44 82 ASP A N 1
ATOM 596 C CA . ASP A 1 82 ? 21.203 -2.859 -5.367 1 88.44 82 ASP A CA 1
ATOM 597 C C . ASP A 1 82 ? 20.516 -1.617 -4.816 1 88.44 82 ASP A C 1
ATOM 599 O O . ASP A 1 82 ? 19.297 -1.449 -4.984 1 88.44 82 ASP A O 1
ATOM 603 N N . PRO A 1 83 ? 21.297 -0.692 -4.277 1 88.56 83 PRO A N 1
ATOM 604 C CA . PRO A 1 83 ? 20.688 0.501 -3.68 1 88.56 83 PRO A CA 1
ATOM 605 C C . PRO A 1 83 ? 19.922 1.342 -4.695 1 88.56 83 PRO A C 1
ATOM 607 O O . PRO A 1 83 ? 18.906 1.938 -4.355 1 88.56 83 PRO A O 1
ATOM 610 N N . ASP A 1 84 ? 20.406 1.379 -5.867 1 89 84 ASP A N 1
ATOM 611 C CA . ASP A 1 84 ? 19.703 2.154 -6.883 1 89 84 ASP A CA 1
ATOM 612 C C . ASP A 1 84 ? 18.344 1.541 -7.203 1 89 84 ASP A C 1
ATOM 614 O O . ASP A 1 84 ? 17.359 2.262 -7.422 1 89 84 ASP A O 1
ATOM 618 N N . ARG A 1 85 ? 18.297 0.243 -7.176 1 90.25 85 ARG A N 1
ATOM 619 C CA . ARG A 1 85 ? 17.031 -0.432 -7.434 1 90.25 85 ARG A CA 1
ATOM 620 C C . ARG A 1 85 ? 16.062 -0.252 -6.266 1 90.25 85 ARG A C 1
ATOM 622 O O . ARG A 1 85 ? 14.859 -0.099 -6.465 1 90.25 85 ARG A O 1
ATOM 629 N N . ALA A 1 86 ? 16.641 -0.277 -5.09 1 91.5 86 ALA A N 1
ATOM 630 C CA . ALA A 1 86 ? 15.812 -0.045 -3.91 1 91.5 86 ALA A CA 1
ATOM 631 C C . ALA A 1 86 ? 15.188 1.345 -3.947 1 91.5 86 ALA A C 1
ATOM 633 O O . ALA A 1 86 ? 13.992 1.502 -3.658 1 91.5 86 ALA A O 1
ATOM 634 N N . GLN A 1 87 ? 15.992 2.285 -4.375 1 91.19 87 GLN A N 1
ATOM 635 C CA . GLN A 1 87 ? 15.477 3.645 -4.488 1 91.19 87 GLN A CA 1
ATOM 636 C C . GLN A 1 87 ? 14.422 3.742 -5.586 1 91.19 87 GLN A C 1
ATOM 638 O O . GLN A 1 87 ? 13.391 4.398 -5.41 1 91.19 87 GLN A O 1
ATOM 643 N N . ALA A 1 88 ? 14.664 3.09 -6.613 1 91.19 88 ALA A N 1
ATOM 644 C CA . ALA A 1 88 ? 13.703 3.082 -7.715 1 91.19 88 ALA A CA 1
ATOM 645 C C . ALA A 1 88 ? 12.391 2.43 -7.293 1 91.19 88 ALA A C 1
ATOM 647 O O . ALA A 1 88 ? 11.312 2.873 -7.695 1 91.19 88 ALA A O 1
ATOM 648 N N . ALA A 1 89 ? 12.516 1.402 -6.5 1 93.75 89 ALA A N 1
ATOM 649 C CA . ALA A 1 89 ? 11.328 0.713 -6.008 1 93.75 89 ALA A CA 1
ATOM 650 C C . ALA A 1 89 ? 10.484 1.633 -5.125 1 93.75 89 ALA A C 1
ATOM 652 O O . ALA A 1 89 ? 9.258 1.669 -5.246 1 93.75 89 ALA A O 1
ATOM 653 N N . LEU A 1 90 ? 11.164 2.373 -4.297 1 94 90 LEU A N 1
ATOM 654 C CA . LEU A 1 90 ? 10.461 3.311 -3.426 1 94 90 LEU A CA 1
ATOM 655 C C . LEU A 1 90 ? 9.773 4.402 -4.242 1 94 90 LEU A C 1
ATOM 657 O O . LEU A 1 90 ? 8.672 4.836 -3.902 1 94 90 LEU A O 1
ATOM 661 N N . LEU A 1 91 ? 10.375 4.801 -5.336 1 92.19 91 LEU A N 1
ATOM 662 C CA . LEU A 1 91 ? 9.773 5.777 -6.23 1 92.19 91 LEU A CA 1
ATOM 663 C C . LEU A 1 91 ? 8.555 5.188 -6.938 1 92.19 91 LEU A C 1
ATOM 665 O O . LEU A 1 91 ? 7.512 5.836 -7.031 1 92.19 91 LEU A O 1
ATOM 669 N N . ALA A 1 92 ? 8.711 3.979 -7.332 1 93.56 92 ALA A N 1
ATOM 670 C CA . ALA A 1 92 ? 7.609 3.312 -8.023 1 93.56 92 ALA A CA 1
ATOM 671 C C . ALA A 1 92 ? 6.438 3.064 -7.078 1 93.56 92 ALA A C 1
ATOM 673 O O . ALA A 1 92 ? 5.281 3.059 -7.5 1 93.56 92 ALA A O 1
ATOM 674 N N . ASN A 1 93 ? 6.746 2.846 -5.793 1 94.44 93 ASN A N 1
ATOM 675 C CA . ASN A 1 93 ? 5.715 2.539 -4.805 1 94.44 93 ASN A CA 1
ATOM 676 C C . ASN A 1 93 ? 4.656 3.637 -4.742 1 94.44 93 ASN A C 1
ATOM 678 O O . ASN A 1 93 ? 3.467 3.35 -4.59 1 94.44 93 ASN A O 1
ATOM 682 N N . MET A 1 94 ? 5.055 4.816 -4.898 1 90.62 94 MET A N 1
ATOM 683 C CA . MET A 1 94 ? 4.086 5.906 -4.848 1 90.62 94 MET A CA 1
ATOM 684 C C . MET A 1 94 ? 3.031 5.746 -5.938 1 90.62 94 MET A C 1
ATOM 686 O O . MET A 1 94 ? 1.832 5.785 -5.66 1 90.62 94 MET A O 1
ATOM 690 N N . HIS A 1 95 ? 3.471 5.484 -7.094 1 90.25 95 HIS A N 1
ATOM 691 C CA . HIS A 1 95 ? 2.555 5.375 -8.227 1 90.25 95 HIS A CA 1
ATOM 692 C C . HIS A 1 95 ? 1.765 4.074 -8.172 1 90.25 95 HIS A C 1
ATOM 694 O O . HIS A 1 95 ? 0.545 4.074 -8.352 1 90.25 95 HIS A O 1
ATOM 700 N N . LEU A 1 96 ? 2.422 3.027 -7.871 1 92.81 96 LEU A N 1
ATOM 701 C CA . LEU A 1 96 ? 1.799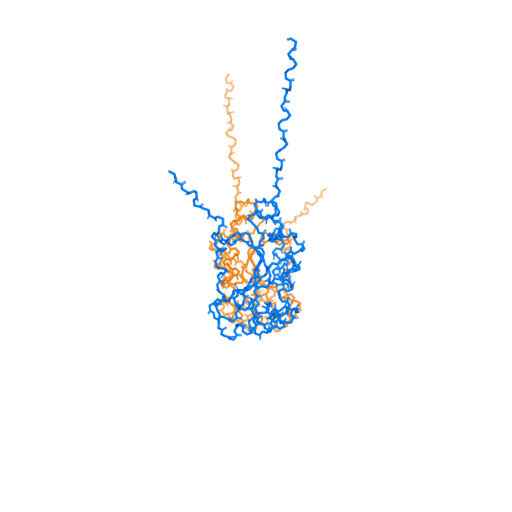 1.708 -7.859 1 92.81 96 LEU A CA 1
ATOM 702 C C . LEU A 1 96 ? 0.759 1.605 -6.75 1 92.81 96 LEU A C 1
ATOM 704 O O . LEU A 1 96 ? -0.334 1.076 -6.965 1 92.81 96 LEU A O 1
ATOM 708 N N . PHE A 1 97 ? 1.152 2.137 -5.637 1 92.31 97 PHE A N 1
ATOM 709 C CA . PHE A 1 97 ? 0.253 2.084 -4.488 1 92.31 97 PHE A CA 1
ATOM 710 C C . PHE A 1 97 ? -1.005 2.902 -4.75 1 92.31 97 PHE A C 1
ATOM 712 O O . PHE A 1 97 ? -2.119 2.426 -4.527 1 92.31 97 PHE A O 1
ATOM 719 N N . VAL A 1 98 ? -0.864 4.062 -5.301 1 85.62 98 VAL A N 1
ATOM 720 C CA . VAL A 1 98 ? -1.985 4.973 -5.512 1 85.62 98 VAL A CA 1
ATOM 721 C C . VAL A 1 98 ? -2.891 4.434 -6.613 1 85.62 98 VAL A C 1
ATOM 723 O O . VAL A 1 98 ? -4.117 4.434 -6.477 1 85.62 98 VAL A O 1
ATOM 726 N N . LYS A 1 99 ? -2.326 3.914 -7.586 1 84.44 99 LYS A N 1
ATOM 727 C CA . LYS A 1 99 ? -3.111 3.555 -8.766 1 84.44 99 LYS A CA 1
ATOM 728 C C . LYS A 1 99 ? -3.641 2.127 -8.656 1 84.44 99 LYS A C 1
ATOM 730 O O . LYS A 1 99 ? -4.734 1.827 -9.141 1 84.44 99 LYS A O 1
ATOM 735 N N . ALA A 1 100 ? -2.887 1.278 -8 1 86.31 100 ALA A N 1
ATOM 736 C CA . ALA A 1 100 ? -3.234 -0.136 -8.117 1 86.31 100 ALA A CA 1
ATOM 737 C C . ALA A 1 100 ? -3.268 -0.805 -6.746 1 86.31 100 ALA A C 1
ATOM 739 O O . ALA A 1 100 ? -3.648 -1.971 -6.625 1 86.31 100 ALA A O 1
ATOM 740 N N . GLY A 1 101 ? -2.822 -0.14 -5.707 1 90 101 GLY A N 1
ATOM 741 C CA . GLY A 1 101 ? -2.764 -0.769 -4.398 1 90 101 GLY A CA 1
ATOM 742 C C . GLY A 1 101 ? -1.695 -1.843 -4.301 1 90 101 GLY A C 1
ATOM 743 O O . GLY A 1 101 ? -1.895 -2.865 -3.641 1 90 101 GLY A O 1
ATOM 744 N N . VAL A 1 102 ? -0.655 -1.698 -5.086 1 94.81 102 VAL A N 1
ATOM 745 C CA . VAL A 1 102 ? 0.456 -2.643 -5.137 1 94.81 102 VAL A CA 1
ATOM 746 C C . VAL A 1 102 ? 1.742 -1.952 -4.688 1 94.81 102 VAL A C 1
ATOM 748 O O . VAL A 1 102 ? 1.944 -0.767 -4.965 1 94.81 102 VAL A O 1
ATOM 751 N N . VAL A 1 103 ? 2.639 -2.744 -4.039 1 95.88 103 VAL A N 1
ATOM 752 C CA . VAL A 1 103 ? 3.865 -2.119 -3.555 1 95.88 103 VAL A CA 1
ATOM 753 C C . VAL A 1 103 ? 5.02 -3.113 -3.646 1 95.88 103 VAL A C 1
ATOM 755 O O . VAL A 1 103 ? 4.824 -4.32 -3.488 1 95.88 103 VAL A O 1
ATOM 758 N N . PHE A 1 104 ? 6.223 -2.514 -3.852 1 95.75 104 PHE A N 1
ATOM 759 C CA . PHE A 1 104 ? 7.453 -3.252 -3.6 1 95.75 104 PHE A CA 1
ATOM 760 C C . PHE A 1 104 ? 7.777 -3.27 -2.111 1 95.75 104 PHE A C 1
ATOM 762 O O . PHE A 1 104 ? 7.691 -2.238 -1.44 1 95.75 104 PHE A O 1
ATOM 769 N N . ALA A 1 105 ? 8.141 -4.395 -1.691 1 95.69 105 ALA A N 1
ATOM 770 C CA . ALA A 1 105 ? 8.547 -4.547 -0.295 1 95.69 105 ALA A CA 1
ATOM 771 C C . ALA A 1 105 ? 9.586 -5.652 -0.139 1 95.69 105 ALA A C 1
ATOM 773 O O . ALA A 1 105 ? 9.961 -6.301 -1.118 1 95.69 105 ALA A O 1
ATOM 774 N N . ARG A 1 106 ? 10.117 -5.707 1.021 1 93.19 106 ARG A N 1
ATOM 775 C CA . ARG A 1 106 ? 10.945 -6.848 1.403 1 93.19 106 ARG A CA 1
ATOM 776 C C . ARG A 1 106 ? 10.273 -7.668 2.498 1 93.19 106 ARG A C 1
ATOM 778 O O . ARG A 1 106 ? 10.047 -7.172 3.604 1 93.19 106 ARG A O 1
ATOM 785 N N . GLY A 1 107 ? 9.922 -8.828 2.125 1 88.62 107 GLY A N 1
ATOM 786 C CA . GLY A 1 107 ? 9.344 -9.75 3.094 1 88.62 107 GLY A CA 1
ATOM 787 C C . GLY A 1 107 ? 10.359 -10.695 3.693 1 88.62 107 GLY A C 1
ATOM 788 O O . GLY A 1 107 ? 11.562 -10.57 3.445 1 88.62 107 GLY A O 1
ATOM 789 N N . PRO A 1 108 ? 9.852 -11.586 4.527 1 82.81 108 PRO A N 1
ATOM 790 C CA . PRO A 1 108 ? 10.727 -12.555 5.18 1 82.81 108 PRO A CA 1
ATOM 791 C C . PRO A 1 108 ? 11.523 -13.398 4.18 1 82.81 108 PRO A C 1
ATOM 793 O O . PRO A 1 108 ? 12.664 -13.773 4.453 1 82.81 108 PRO A O 1
ATOM 796 N N . ALA A 1 109 ? 10.891 -13.664 3.012 1 86.5 109 ALA A N 1
ATOM 797 C CA . ALA A 1 109 ? 11.531 -14.523 2.018 1 86.5 109 ALA A CA 1
ATOM 798 C C . ALA A 1 109 ? 12.328 -13.695 1.01 1 86.5 109 ALA A C 1
ATOM 800 O O . ALA A 1 109 ? 12.914 -14.242 0.073 1 86.5 109 ALA A O 1
ATOM 801 N N . GLY A 1 110 ? 12.305 -12.391 1.219 1 90.81 110 GLY A N 1
ATOM 802 C CA . GLY A 1 110 ? 13.039 -11.539 0.302 1 90.81 110 GLY A CA 1
ATOM 803 C C . GLY A 1 110 ? 12.172 -10.484 -0.363 1 90.81 110 GLY A C 1
ATOM 804 O O . GLY A 1 110 ? 11.07 -10.188 0.116 1 90.81 110 GLY A O 1
ATOM 805 N N . PRO A 1 111 ? 12.734 -9.93 -1.488 1 94 111 PRO A N 1
ATOM 806 C CA . PRO A 1 111 ? 11.984 -8.922 -2.238 1 94 111 PRO A CA 1
ATOM 807 C C . PRO A 1 111 ? 10.68 -9.461 -2.822 1 94 111 PRO A C 1
ATOM 809 O O . PRO A 1 111 ? 10.641 -10.594 -3.303 1 94 111 PRO A O 1
ATOM 812 N N . VAL A 1 112 ? 9.719 -8.617 -2.732 1 95.25 112 VAL A N 1
ATOM 813 C CA . VAL A 1 112 ? 8.398 -9.07 -3.16 1 95.25 112 VAL A CA 1
ATOM 814 C C . VAL A 1 112 ? 7.602 -7.898 -3.719 1 95.25 112 VAL A C 1
ATOM 816 O O . VAL A 1 112 ? 7.801 -6.754 -3.303 1 95.25 112 VAL A O 1
ATOM 819 N N . LEU A 1 113 ? 6.789 -8.148 -4.703 1 96.12 113 LEU A N 1
ATOM 820 C CA . LEU A 1 113 ? 5.664 -7.309 -5.098 1 96.12 113 LEU A CA 1
ATOM 821 C C . LEU A 1 113 ? 4.375 -7.777 -4.434 1 96.12 113 LEU A C 1
ATOM 823 O O . LEU A 1 113 ? 4.035 -8.961 -4.5 1 96.12 113 LEU A O 1
ATOM 827 N N . VAL A 1 114 ? 3.676 -6.871 -3.744 1 95.81 114 VAL A N 1
ATOM 828 C CA . VAL A 1 114 ? 2.521 -7.332 -2.979 1 95.81 114 VAL A CA 1
ATOM 829 C C . VAL A 1 114 ? 1.365 -6.348 -3.143 1 95.81 114 VAL A C 1
ATOM 831 O O . VAL A 1 114 ? 1.583 -5.141 -3.262 1 95.81 114 VAL A O 1
ATOM 834 N N . GLY A 1 115 ? 0.183 -6.824 -3.242 1 95.06 115 GLY A N 1
ATOM 835 C CA . GLY A 1 115 ? -1.049 -6.055 -3.32 1 95.06 115 GLY A CA 1
ATOM 836 C C . GLY A 1 115 ? -2.18 -6.656 -2.506 1 95.06 115 GLY A C 1
ATOM 837 O O . GLY A 1 115 ? -2.1 -7.809 -2.082 1 95.06 115 GLY A O 1
ATOM 838 N N . ARG A 1 116 ? -3.188 -5.793 -2.217 1 91.38 116 ARG A N 1
ATOM 839 C CA . ARG A 1 116 ? -4.367 -6.219 -1.469 1 91.38 116 ARG A CA 1
ATOM 840 C C . ARG A 1 116 ? -5.613 -6.199 -2.348 1 91.38 116 ARG A C 1
ATOM 842 O O . ARG A 1 116 ? -5.844 -5.234 -3.082 1 91.38 116 ARG A O 1
ATOM 849 N N . TRP A 1 117 ? -6.398 -7.281 -2.242 1 90.25 117 TRP A N 1
ATOM 850 C CA . TRP A 1 117 ? -7.648 -7.387 -2.984 1 90.25 117 TRP A CA 1
ATOM 851 C C . TRP A 1 117 ? -8.766 -7.941 -2.102 1 90.25 117 TRP A C 1
ATOM 853 O O . TRP A 1 117 ? -8.516 -8.789 -1.238 1 90.25 117 TRP A O 1
ATOM 863 N N . PRO A 1 118 ? -9.961 -7.484 -2.354 1 87.75 118 PRO A N 1
ATOM 864 C CA . PRO A 1 118 ? -11.062 -8.109 -1.628 1 87.75 118 PRO A CA 1
ATOM 865 C C . PRO A 1 118 ? -11.305 -9.555 -2.061 1 87.75 118 PRO A C 1
ATOM 867 O O . PRO A 1 118 ? -11.078 -9.906 -3.221 1 87.75 118 PRO A O 1
ATOM 870 N N . SER A 1 119 ? -11.82 -10.359 -1.062 1 90.62 119 SER A N 1
ATOM 871 C CA . SER A 1 119 ? -12.109 -11.758 -1.335 1 90.62 119 SER A CA 1
ATOM 872 C C . SER A 1 119 ? -13.562 -11.953 -1.761 1 90.62 119 SER A C 1
ATOM 874 O O . SER A 1 119 ? -14.242 -12.852 -1.257 1 90.62 119 SER A O 1
ATOM 876 N N . THR A 1 120 ? -14.008 -11.219 -2.682 1 86.31 120 THR A N 1
ATOM 877 C CA . THR A 1 120 ? -15.453 -11.266 -2.9 1 86.31 120 THR A CA 1
ATOM 878 C C . THR A 1 120 ? -15.773 -11.734 -4.316 1 86.31 120 THR A C 1
ATOM 880 O O . THR A 1 120 ? -16.859 -12.242 -4.578 1 86.31 120 THR A O 1
ATOM 883 N N . ASP A 1 121 ? -14.82 -11.562 -5.152 1 92.25 121 ASP A N 1
ATOM 884 C CA . ASP A 1 121 ? -15.164 -11.695 -6.566 1 92.25 121 ASP A CA 1
ATOM 885 C C . ASP A 1 121 ? -14.047 -12.383 -7.344 1 92.25 121 ASP A C 1
ATOM 887 O O . ASP A 1 121 ? -12.898 -11.93 -7.316 1 92.25 121 ASP A O 1
ATOM 891 N N . ALA A 1 122 ? -14.578 -13.5 -8.039 1 95.94 122 ALA A N 1
ATOM 892 C CA . ALA A 1 122 ? -13.594 -14.273 -8.797 1 95.94 122 ALA A CA 1
ATOM 893 C C . ALA A 1 122 ? -13.023 -13.445 -9.945 1 95.94 122 ALA A C 1
ATOM 895 O O . ALA A 1 122 ? -11.828 -13.531 -10.25 1 95.94 122 ALA A O 1
ATOM 896 N N . GLN A 1 123 ? -13.875 -12.719 -10.594 1 96.62 123 GLN A N 1
ATOM 897 C CA . GLN A 1 123 ? -13.414 -11.891 -11.703 1 96.62 123 GLN A CA 1
ATOM 898 C C . GLN A 1 123 ? -12.43 -10.828 -11.234 1 96.62 123 GLN A C 1
ATOM 900 O O . GLN A 1 123 ? -11.422 -10.578 -11.891 1 96.62 123 GLN A O 1
ATOM 905 N N . ALA A 1 124 ? -12.734 -10.273 -10.117 1 94.62 124 ALA A N 1
ATOM 906 C CA . ALA A 1 124 ? -11.844 -9.258 -9.555 1 94.62 124 ALA A CA 1
ATOM 907 C C . ALA A 1 124 ? -10.5 -9.859 -9.164 1 94.62 124 ALA A C 1
ATOM 909 O O . ALA A 1 124 ? -9.453 -9.25 -9.406 1 94.62 124 ALA A O 1
ATOM 910 N N . LEU A 1 125 ? -10.555 -11.016 -8.578 1 96.38 125 LEU A N 1
ATOM 911 C CA . LEU A 1 125 ? -9.32 -11.688 -8.203 1 96.38 125 LEU A CA 1
ATOM 912 C C . LEU A 1 125 ? -8.492 -12.031 -9.438 1 96.38 125 LEU A C 1
ATOM 914 O O . LEU A 1 125 ? -7.285 -11.805 -9.461 1 96.38 125 LEU A O 1
ATOM 918 N N . ALA A 1 126 ? -9.156 -12.555 -10.445 1 97.31 126 ALA A N 1
ATOM 919 C CA . ALA A 1 126 ? -8.469 -12.883 -11.688 1 97.31 126 ALA A CA 1
ATOM 920 C C . ALA A 1 126 ? -7.805 -11.648 -12.289 1 97.31 126 ALA A C 1
ATOM 922 O O . ALA A 1 126 ? -6.652 -11.711 -12.727 1 97.31 126 ALA A O 1
ATOM 923 N N . ASN A 1 127 ? -8.516 -10.562 -12.289 1 95.81 127 ASN A N 1
ATOM 924 C CA . ASN A 1 127 ? -7.961 -9.312 -12.781 1 95.81 127 ASN A CA 1
ATOM 925 C C . ASN A 1 127 ? -6.754 -8.867 -11.961 1 95.81 127 ASN A C 1
ATOM 927 O O . ASN A 1 127 ? -5.773 -8.359 -12.516 1 95.81 127 ASN A O 1
ATOM 931 N N . GLY A 1 128 ? -6.922 -9.039 -10.656 1 96 128 GLY A N 1
ATOM 932 C CA . GLY A 1 128 ? -5.797 -8.727 -9.789 1 96 128 GLY A CA 1
ATOM 933 C C . GLY A 1 128 ? -4.555 -9.547 -10.102 1 96 128 GLY A C 1
ATOM 934 O O . GLY A 1 128 ? -3.451 -9.008 -10.172 1 96 128 GLY A O 1
ATOM 935 N N . VAL A 1 129 ? -4.734 -10.789 -10.344 1 96.88 129 VAL A N 1
ATOM 936 C CA . VAL A 1 129 ? -3.635 -11.695 -10.68 1 96.88 129 VAL A CA 1
ATOM 937 C C . VAL A 1 129 ? -2.98 -11.25 -11.984 1 96.88 129 VAL A C 1
ATOM 939 O O . VAL A 1 129 ? -1.753 -11.172 -12.078 1 96.88 129 VAL A O 1
ATOM 942 N N . ARG A 1 130 ? -3.777 -10.914 -12.969 1 95.81 130 ARG A N 1
ATOM 943 C CA . ARG A 1 130 ? -3.256 -10.414 -14.234 1 95.81 130 ARG A CA 1
ATOM 944 C C . ARG A 1 130 ? -2.453 -9.133 -14.031 1 95.81 130 ARG A C 1
ATOM 946 O O . ARG A 1 130 ? -1.374 -8.977 -14.609 1 95.81 130 ARG A O 1
ATOM 953 N N . GLN A 1 131 ? -3.016 -8.289 -13.242 1 94.81 131 GLN A N 1
ATOM 954 C CA . GLN A 1 131 ? -2.371 -7.004 -12.977 1 94.81 131 GLN A CA 1
ATOM 955 C C . GLN A 1 131 ? -1.02 -7.199 -12.297 1 94.81 131 GLN A C 1
ATOM 957 O O . GLN A 1 131 ? -0.029 -6.574 -12.68 1 94.81 131 GLN A O 1
ATOM 962 N N . MET A 1 132 ? -1.001 -8.078 -11.336 1 95.75 132 MET A N 1
ATOM 963 C CA . MET A 1 132 ? 0.246 -8.375 -10.641 1 95.75 132 MET A CA 1
ATOM 964 C C . MET A 1 132 ? 1.304 -8.891 -11.609 1 95.75 132 MET A C 1
ATOM 966 O O . MET A 1 132 ? 2.459 -8.461 -11.562 1 95.75 132 MET A O 1
ATOM 970 N N . GLY A 1 133 ? 0.894 -9.797 -12.445 1 94.38 133 GLY A N 1
ATOM 971 C CA . GLY A 1 133 ? 1.814 -10.32 -13.438 1 94.38 133 GLY A CA 1
ATOM 972 C C . GLY A 1 133 ? 2.348 -9.25 -14.375 1 94.38 133 GLY A C 1
ATOM 973 O O . GLY A 1 133 ? 3.545 -9.219 -14.672 1 94.38 133 GLY A O 1
ATOM 974 N N . ALA A 1 134 ? 1.468 -8.367 -14.836 1 93.75 134 ALA A N 1
ATOM 975 C CA . ALA A 1 134 ? 1.849 -7.297 -15.758 1 93.75 134 ALA A CA 1
ATOM 976 C C . ALA A 1 134 ? 2.838 -6.336 -15.102 1 93.75 134 ALA A C 1
ATOM 978 O O . ALA A 1 134 ? 3.814 -5.918 -15.727 1 93.75 134 ALA A O 1
ATOM 979 N N . ILE A 1 135 ? 2.541 -6.023 -13.875 1 93.44 135 ILE A N 1
ATOM 980 C CA . ILE A 1 135 ? 3.422 -5.113 -13.148 1 93.44 135 ILE A CA 1
ATOM 981 C C . ILE A 1 135 ? 4.793 -5.758 -12.969 1 93.44 135 ILE A C 1
ATOM 983 O O . ILE A 1 135 ? 5.824 -5.129 -13.227 1 93.44 135 ILE A O 1
ATOM 987 N N . ALA A 1 136 ? 4.832 -6.988 -12.547 1 93.25 136 ALA A N 1
ATOM 988 C CA . ALA A 1 136 ? 6.094 -7.699 -12.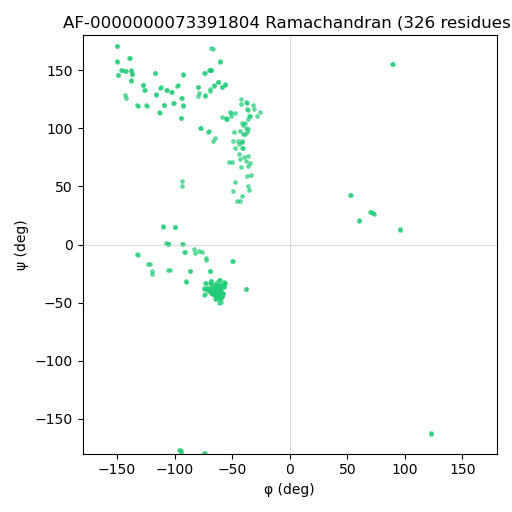367 1 93.25 136 ALA A CA 1
ATOM 989 C C . ALA A 1 136 ? 6.887 -7.754 -13.664 1 93.25 136 ALA A C 1
ATOM 991 O O . ALA A 1 136 ? 8.102 -7.547 -13.672 1 93.25 136 ALA A O 1
ATOM 992 N N . GLN A 1 137 ? 6.227 -8 -14.703 1 90.06 137 GLN A N 1
ATOM 993 C CA . GLN A 1 137 ? 6.871 -8.07 -16.016 1 90.06 137 GLN A CA 1
ATOM 994 C C . GLN A 1 137 ? 7.438 -6.707 -16.406 1 90.06 137 GLN A C 1
ATOM 996 O O . GLN A 1 137 ? 8.539 -6.625 -16.953 1 90.06 137 GLN A O 1
ATOM 1001 N N . GLY A 1 138 ? 6.664 -5.66 -16.156 1 88.62 138 GLY A N 1
ATOM 1002 C CA . GLY A 1 138 ? 7.094 -4.312 -16.484 1 88.62 138 GLY A CA 1
ATOM 1003 C C . GLY A 1 138 ? 8.359 -3.891 -15.758 1 88.62 138 GLY A C 1
ATOM 1004 O O . GLY A 1 138 ? 9.141 -3.096 -16.281 1 88.62 138 GLY A O 1
ATOM 1005 N N . PHE A 1 139 ? 8.5 -4.43 -14.594 1 87 139 PHE A N 1
ATOM 1006 C CA . PHE A 1 139 ? 9.664 -4.047 -13.805 1 87 139 PHE A CA 1
ATOM 1007 C C . PHE A 1 139 ? 10.758 -5.105 -13.914 1 87 139 PHE A C 1
ATOM 1009 O O . PHE A 1 139 ? 11.68 -5.129 -13.102 1 87 139 PHE A O 1
ATOM 1016 N N . ARG A 1 140 ? 10.641 -5.988 -14.891 1 78.62 140 ARG A N 1
ATOM 1017 C CA . ARG A 1 140 ? 11.617 -7.012 -15.234 1 78.62 140 ARG A CA 1
ATOM 1018 C C . ARG A 1 140 ? 11.992 -7.848 -14.016 1 78.62 140 ARG A C 1
ATOM 1020 O O . ARG A 1 140 ? 13.172 -8.086 -13.758 1 78.62 140 ARG A O 1
ATOM 1027 N N . ALA A 1 141 ? 10.945 -8.156 -13.281 1 77.88 141 ALA A N 1
ATOM 1028 C CA . ALA A 1 141 ? 11.188 -9.078 -12.18 1 77.88 141 ALA A CA 1
ATOM 1029 C C . ALA A 1 141 ? 11.586 -10.461 -12.695 1 77.88 141 ALA A C 1
ATOM 1031 O O . ALA A 1 141 ? 11.055 -10.93 -13.711 1 77.88 141 ALA A O 1
ATOM 1032 N N . PRO A 1 142 ? 12.602 -11.016 -12.047 1 67.88 142 PRO A N 1
ATOM 1033 C CA . PRO A 1 142 ? 13.008 -12.344 -12.516 1 67.88 142 PRO A CA 1
ATOM 1034 C C . PRO A 1 142 ? 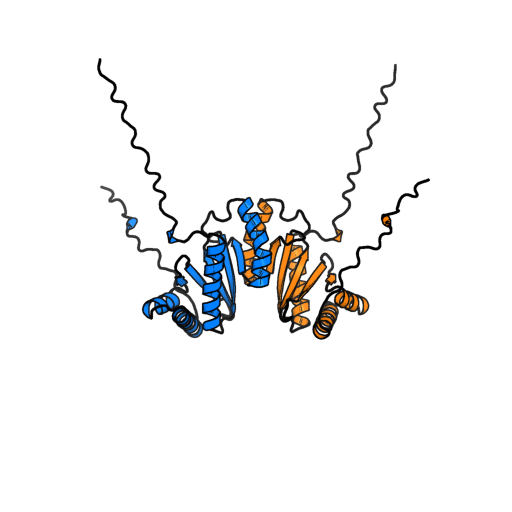11.875 -13.359 -12.445 1 67.88 142 PRO A C 1
ATOM 1036 O O . PRO A 1 142 ? 10.969 -13.227 -11.617 1 67.88 142 PRO A O 1
ATOM 1039 N N . SER A 1 143 ? 11.789 -14.086 -13.516 1 67.19 143 SER A N 1
ATOM 1040 C CA . SER A 1 143 ? 10.844 -15.203 -13.484 1 67.19 143 SER A CA 1
ATOM 1041 C C . SER A 1 143 ? 11.422 -16.391 -12.719 1 67.19 143 SER A C 1
ATOM 1043 O O . SER A 1 143 ? 12.641 -16.594 -12.695 1 67.19 143 SER A O 1
ATOM 1045 N N . PRO A 1 144 ? 10.648 -16.906 -11.797 1 54.28 144 PRO A N 1
ATOM 1046 C CA . PRO A 1 144 ? 11.219 -18.062 -11.109 1 54.28 144 PRO A CA 1
ATOM 1047 C C . PRO A 1 144 ? 12.008 -18.969 -12.039 1 54.28 144 PRO A C 1
ATOM 1049 O O . PRO A 1 144 ? 12.9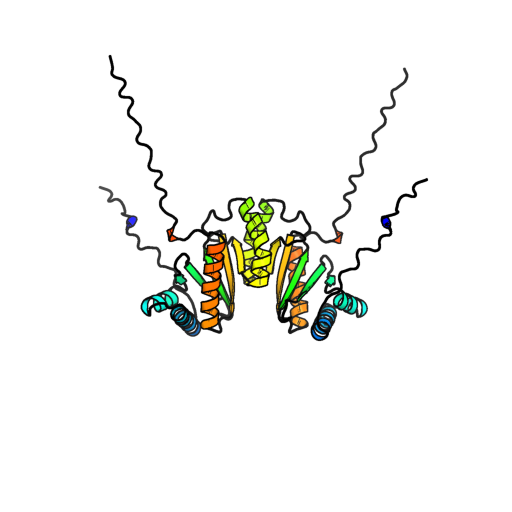84 -19.594 -11.617 1 54.28 144 PRO A O 1
ATOM 1052 N N . SER A 1 145 ? 11.562 -19.172 -13.234 1 48.62 145 SER A N 1
ATOM 1053 C CA . SER A 1 145 ? 12.25 -20.094 -14.125 1 48.62 145 SER A CA 1
ATOM 1054 C C . SER A 1 145 ? 13.609 -19.547 -14.555 1 48.62 145 SER A C 1
ATOM 1056 O O . SER A 1 145 ? 14.477 -20.297 -15 1 48.62 145 SER A O 1
ATOM 1058 N N . GLY A 1 146 ? 13.664 -18.297 -14.672 1 41.94 146 GLY A N 1
ATOM 1059 C CA . GLY A 1 146 ? 14.898 -17.797 -15.258 1 41.94 146 GLY A CA 1
ATOM 1060 C C . GLY A 1 146 ? 16.094 -17.891 -14.32 1 41.94 146 GLY A C 1
ATOM 1061 O O . GLY A 1 146 ? 17.141 -17.297 -14.578 1 41.94 146 GLY A O 1
ATOM 1062 N N . ALA A 1 147 ? 15.945 -18.172 -13.039 1 39.31 147 ALA A N 1
ATOM 1063 C CA . ALA A 1 147 ? 17.188 -18.547 -12.391 1 39.31 147 ALA A CA 1
ATOM 1064 C C . ALA A 1 147 ? 17.969 -19.547 -13.242 1 39.31 147 ALA A C 1
ATOM 1066 O O . ALA A 1 147 ? 17.719 -20.75 -13.18 1 39.31 147 ALA A O 1
ATOM 1067 N N . SER A 1 148 ? 17.953 -19.391 -14.508 1 35.81 148 SER A N 1
ATOM 1068 C CA . SER A 1 148 ? 18.922 -20.188 -15.242 1 35.81 148 SER A CA 1
ATOM 1069 C C . SER A 1 148 ? 20.281 -20.203 -14.539 1 35.81 148 SER A C 1
ATOM 1071 O O . SER A 1 148 ? 20.688 -19.203 -13.961 1 35.81 148 SER A O 1
ATOM 1073 N N . LEU A 1 149 ? 20.734 -21.422 -14.195 1 34.19 149 LEU A N 1
ATOM 1074 C CA . LEU A 1 149 ? 22.094 -21.875 -13.898 1 34.19 149 LEU A CA 1
ATOM 1075 C C . LEU A 1 149 ? 23.109 -21.172 -14.789 1 34.19 149 LEU A C 1
ATOM 1077 O O . LEU A 1 149 ? 23.219 -21.469 -15.977 1 34.19 149 LEU A O 1
ATOM 1081 N N . SER A 1 150 ? 23.125 -19.891 -14.93 1 35.03 150 SER A N 1
ATOM 1082 C CA . SER A 1 150 ? 24.375 -19.484 -15.586 1 35.03 150 SER A CA 1
ATOM 1083 C C . SER A 1 150 ? 25.547 -20.359 -15.133 1 35.03 150 SER A C 1
ATOM 1085 O O . SER A 1 150 ? 25.984 -20.266 -13.984 1 35.03 150 SER A O 1
ATOM 1087 N N . SER A 1 151 ? 25.469 -21.625 -15.539 1 31.94 151 SER A N 1
ATOM 1088 C CA . SER A 1 151 ? 26.625 -22.5 -15.617 1 31.94 151 SER A CA 1
ATOM 1089 C C . SER A 1 151 ? 27.859 -21.75 -16.094 1 31.94 151 SER A C 1
ATOM 1091 O O . SER A 1 151 ? 27.891 -21.25 -17.219 1 31.94 151 SER A O 1
ATOM 1093 N N . SER A 1 152 ? 28.438 -20.891 -15.281 1 34.25 152 SER A N 1
ATOM 1094 C CA . SER A 1 152 ? 29.844 -20.562 -15.5 1 34.25 152 SER A CA 1
ATOM 1095 C C . SER A 1 152 ? 30.641 -21.766 -15.961 1 34.25 152 SER A C 1
ATOM 1097 O O . SER A 1 152 ? 30.906 -22.672 -15.172 1 34.25 152 SER A O 1
ATOM 1099 N N . LEU A 1 153 ? 30.219 -22.359 -17.141 1 31.86 153 LEU A N 1
ATOM 1100 C CA . LEU A 1 153 ? 31.141 -23.281 -17.812 1 31.86 153 LEU A CA 1
ATOM 1101 C C . LEU A 1 153 ? 32.562 -22.766 -17.766 1 31.86 153 LEU A C 1
ATOM 1103 O O . LEU A 1 153 ? 32.875 -21.703 -18.297 1 31.86 153 LEU A O 1
ATOM 1107 N N . SER A 1 154 ? 33.188 -23.047 -16.641 1 32.09 154 SER A N 1
ATOM 1108 C CA . SER A 1 154 ? 34.625 -22.969 -16.391 1 32.09 154 SER A CA 1
ATOM 1109 C C . SER A 1 154 ? 35.438 -23.438 -17.609 1 32.09 154 SER A C 1
ATOM 1111 O O . SER A 1 154 ? 35.156 -24.5 -18.156 1 32.09 154 SER A O 1
ATOM 1113 N N . ARG A 1 155 ? 36 -22.484 -18.484 1 36.31 155 ARG A N 1
ATOM 1114 C CA . ARG A 1 155 ? 36.969 -22.672 -19.562 1 36.31 155 ARG A CA 1
ATOM 1115 C C . ARG A 1 155 ? 37.969 -23.75 -19.203 1 36.31 155 ARG A C 1
ATOM 1117 O O . ARG A 1 155 ? 38.594 -23.719 -18.141 1 36.31 155 ARG A O 1
ATOM 1124 N N . PRO A 1 156 ? 37.875 -24.906 -19.922 1 32.72 156 PRO A N 1
ATOM 1125 C CA . PRO A 1 156 ? 38.875 -25.969 -19.734 1 32.72 156 PRO A CA 1
ATOM 1126 C C . PRO A 1 156 ? 40.312 -25.469 -19.766 1 32.72 156 PRO A C 1
ATOM 1128 O O . PRO A 1 156 ? 40.594 -24.484 -20.438 1 32.72 156 PRO A O 1
ATOM 1131 N N . ALA A 1 157 ? 41.031 -25.547 -18.625 1 32.03 157 ALA A N 1
ATOM 1132 C CA . ALA A 1 157 ? 42.469 -25.281 -18.453 1 32.03 157 ALA A CA 1
ATOM 1133 C C . ALA A 1 157 ? 43.281 -25.859 -19.609 1 32.03 157 ALA A C 1
ATOM 1135 O O . ALA A 1 157 ? 43.188 -27.062 -19.891 1 32.03 157 ALA A O 1
ATOM 1136 N N . ARG A 1 158 ? 43.5 -25.141 -20.703 1 31.81 158 ARG A N 1
ATOM 1137 C CA . ARG A 1 158 ? 44.406 -25.516 -21.781 1 31.81 158 ARG A CA 1
ATOM 1138 C C . ARG A 1 158 ? 45.719 -26.031 -21.219 1 31.81 158 ARG A C 1
ATOM 1140 O O . ARG A 1 158 ? 46.406 -25.297 -20.5 1 31.81 158 ARG A O 1
ATOM 1147 N N . GLY A 1 159 ? 45.75 -27.297 -20.734 1 27.09 159 GLY A N 1
ATOM 1148 C CA . GLY A 1 159 ? 47 -27.938 -20.406 1 27.09 159 GLY A CA 1
ATOM 1149 C C . GLY A 1 159 ? 48.125 -27.578 -21.344 1 27.09 159 GLY A C 1
ATOM 1150 O O . GLY A 1 159 ? 47.938 -27.578 -22.562 1 27.09 159 GLY A O 1
ATOM 1151 N N . ALA A 1 160 ? 49.062 -26.609 -20.969 1 30.56 160 ALA A N 1
ATOM 1152 C CA . ALA A 1 160 ? 50.344 -26.188 -21.516 1 30.56 160 ALA A CA 1
ATOM 1153 C C . ALA A 1 160 ? 51.188 -27.391 -21.906 1 30.56 160 ALA A C 1
ATOM 1155 O O . ALA A 1 160 ? 51.562 -28.188 -21.047 1 30.56 160 ALA A O 1
ATOM 1156 N N . GLY A 1 161 ? 50.875 -28.078 -22.984 1 26.56 161 GLY A N 1
ATOM 1157 C CA . GLY A 1 161 ? 51.844 -29.031 -23.547 1 26.56 161 GLY A CA 1
ATOM 1158 C C . GLY A 1 161 ? 53.281 -28.531 -23.516 1 26.56 161 GLY A C 1
ATOM 1159 O O . GLY A 1 161 ? 53.594 -27.516 -24.141 1 26.56 161 GLY A O 1
ATOM 1160 N N . GLU A 1 162 ? 53.938 -28.531 -22.312 1 30.27 162 GLU A N 1
ATOM 1161 C CA . GLU A 1 162 ? 55.406 -28.406 -22.234 1 30.27 162 GLU A CA 1
ATOM 1162 C C . GLU A 1 162 ? 56.094 -29.219 -23.312 1 30.27 162 GLU A C 1
ATOM 1164 O O . GLU A 1 162 ? 55.875 -30.422 -23.438 1 30.27 162 GLU A O 1
ATOM 1169 N N . ARG A 1 163 ? 56.469 -28.641 -24.5 1 29.19 163 ARG A N 1
ATOM 1170 C CA . ARG A 1 163 ? 57.375 -29.141 -25.531 1 29.19 163 ARG A CA 1
ATOM 1171 C C . ARG A 1 163 ? 58.688 -29.625 -24.906 1 29.19 163 ARG A C 1
ATOM 1173 O O . ARG A 1 163 ? 59.344 -28.875 -24.188 1 29.19 163 ARG A O 1
ATOM 1180 N N . GLN A 1 164 ? 58.812 -30.891 -24.672 1 29.3 164 GLN A N 1
ATOM 1181 C CA . GLN A 1 164 ? 60 -31.703 -24.438 1 29.3 164 GLN A CA 1
ATOM 1182 C C . GLN A 1 164 ? 61.094 -31.422 -25.484 1 29.3 164 GLN A C 1
ATOM 1184 O O . GLN A 1 164 ? 60.969 -31.844 -26.641 1 29.3 164 GLN A O 1
ATOM 1189 N N . GLU A 1 165 ? 61.625 -30.141 -25.797 1 24.48 165 GLU A N 1
ATOM 1190 C CA . GLU A 1 165 ? 63 -30.344 -26.203 1 24.48 165 GLU A CA 1
ATOM 1191 C C . GLU A 1 165 ? 63.875 -30.75 -25.031 1 24.48 165 GLU A C 1
ATOM 1193 O O . GLU A 1 165 ? 63.719 -30.25 -23.922 1 24.48 165 GLU A O 1
ATOM 1198 N N . MET B 1 1 ? 19.844 53.781 -6.055 1 27.62 1 MET B N 1
ATOM 1199 C CA . MET B 1 1 ? 19.312 53.375 -4.758 1 27.62 1 MET B CA 1
ATOM 1200 C C . MET B 1 1 ? 18.359 52.188 -4.906 1 27.62 1 MET B C 1
ATOM 1202 O O . MET B 1 1 ? 17.172 52.375 -5.211 1 27.62 1 MET B O 1
ATOM 1206 N N . ASN B 1 2 ? 18.734 51 -5.426 1 36.78 2 ASN B N 1
ATOM 1207 C CA . ASN B 1 2 ? 17.953 49.781 -5.711 1 36.78 2 ASN B CA 1
ATOM 1208 C C . ASN B 1 2 ? 17.422 49.156 -4.43 1 36.78 2 ASN B C 1
ATOM 1210 O O . ASN B 1 2 ? 18.203 48.812 -3.537 1 36.78 2 ASN B O 1
ATOM 1214 N N . ALA B 1 3 ? 16.188 49.531 -3.998 1 45.59 3 ALA B N 1
ATOM 1215 C CA . ALA B 1 3 ? 15.539 49.031 -2.795 1 45.59 3 ALA B CA 1
ATOM 1216 C C . ALA B 1 3 ? 15.555 47.5 -2.77 1 45.59 3 ALA B C 1
ATOM 1218 O O . ALA B 1 3 ? 15.312 46.844 -3.793 1 45.59 3 ALA B O 1
ATOM 1219 N N . PRO B 1 4 ? 16.266 46.844 -1.872 1 38.56 4 PRO B N 1
ATOM 1220 C CA . PRO B 1 4 ? 16.312 45.375 -1.798 1 38.56 4 PRO B CA 1
ATOM 1221 C C . PRO B 1 4 ? 14.922 44.75 -1.692 1 38.56 4 PRO B C 1
ATOM 1223 O O . PRO B 1 4 ? 14.031 45.312 -1.05 1 38.56 4 PRO B O 1
ATOM 1226 N N . LEU B 1 5 ? 14.391 44.094 -2.732 1 42.47 5 LEU B N 1
ATOM 1227 C CA . LEU B 1 5 ? 13.141 43.344 -2.688 1 42.47 5 LEU B CA 1
ATOM 1228 C C . LEU B 1 5 ? 13.062 42.5 -1.429 1 42.47 5 LEU B C 1
ATOM 1230 O O . LEU B 1 5 ? 13.953 41.656 -1.179 1 42.47 5 LEU B O 1
ATOM 1234 N N . ASP B 1 6 ? 12.586 43.031 -0.288 1 38.41 6 ASP B N 1
ATOM 1235 C CA . ASP B 1 6 ? 12.359 42.312 0.949 1 38.41 6 ASP B CA 1
ATOM 1236 C C . ASP B 1 6 ? 11.539 41.031 0.688 1 38.41 6 ASP B C 1
ATOM 1238 O O . ASP B 1 6 ? 10.328 41.125 0.455 1 38.41 6 ASP B O 1
ATOM 1242 N N . LEU B 1 7 ? 12.125 40.031 0.049 1 43.06 7 LEU B N 1
ATOM 1243 C CA . LEU B 1 7 ? 11.539 38.719 -0.189 1 43.06 7 LEU B CA 1
ATOM 1244 C C . LEU B 1 7 ? 10.953 38.125 1.096 1 43.06 7 LEU B C 1
ATOM 1246 O O . LEU B 1 7 ? 10.461 37 1.105 1 43.06 7 LEU B O 1
ATOM 1250 N N . SER B 1 8 ? 11.297 38.688 2.229 1 43.88 8 SER B N 1
ATOM 1251 C CA . SER B 1 8 ? 10.805 38.156 3.496 1 43.88 8 SER B CA 1
ATOM 1252 C C . SER B 1 8 ? 9.281 38.188 3.557 1 43.88 8 SER B C 1
ATOM 1254 O O . SER B 1 8 ? 8.68 37.625 4.465 1 43.88 8 SER B O 1
ATOM 1256 N N . LYS B 1 9 ? 8.703 39.188 2.961 1 47.12 9 LYS B N 1
ATOM 1257 C CA . LYS B 1 9 ? 7.262 39.406 3.078 1 47.12 9 LYS B CA 1
ATOM 1258 C C . LYS B 1 9 ? 6.496 38.531 2.082 1 47.12 9 LYS B C 1
ATOM 1260 O O . LYS B 1 9 ? 5.41 38.906 1.637 1 47.12 9 LYS B O 1
ATOM 1265 N N . GLN B 1 10 ? 7.195 37.844 1.173 1 43.75 10 GLN B N 1
ATOM 1266 C CA . GLN B 1 10 ? 6.281 37.125 0.292 1 43.75 10 GLN B CA 1
ATOM 1267 C C . GLN B 1 10 ? 5.328 36.219 1.093 1 43.75 10 GLN B C 1
ATOM 1269 O O . GLN B 1 10 ? 5.75 35.5 1.999 1 43.75 10 GLN B O 1
ATOM 1274 N N . PRO B 1 11 ? 4.078 36.562 1.175 1 42.53 11 PRO B N 1
ATOM 1275 C CA . PRO B 1 11 ? 3.117 35.719 1.878 1 42.53 11 PRO B CA 1
ATOM 1276 C C . PRO B 1 11 ? 3.396 34.25 1.682 1 42.53 11 PRO B C 1
ATOM 1278 O O . PRO B 1 11 ? 3.996 33.844 0.678 1 42.53 11 PRO B O 1
ATOM 1281 N N . PRO B 1 12 ? 3.6 33.531 2.781 1 42.06 12 PRO B N 1
ATOM 1282 C CA . PRO B 1 12 ? 3.785 32.094 2.582 1 42.06 12 PRO B CA 1
ATOM 1283 C C . PRO B 1 12 ? 3.01 31.547 1.379 1 42.06 12 PRO B C 1
ATOM 1285 O O . PRO B 1 12 ? 2.002 32.125 0.979 1 42.06 12 PRO B O 1
ATOM 1288 N N . ALA B 1 13 ? 3.615 31.047 0.394 1 45.16 13 ALA B N 1
ATOM 1289 C CA . ALA B 1 13 ? 2.936 30.438 -0.746 1 45.16 13 ALA B CA 1
ATOM 1290 C C . ALA B 1 13 ? 1.559 29.922 -0.348 1 45.16 13 ALA B C 1
ATOM 1292 O O . ALA B 1 13 ? 1.39 29.359 0.737 1 45.16 13 ALA B O 1
ATOM 1293 N N . PRO B 1 14 ? 0.494 30.406 -0.794 1 45.53 14 PRO B N 1
ATOM 1294 C CA . PRO B 1 14 ? -0.871 29.984 -0.462 1 45.53 14 PRO B CA 1
ATOM 1295 C C . PRO B 1 14 ? -1.022 28.469 -0.379 1 45.53 14 PRO B C 1
ATOM 1297 O O . PRO B 1 14 ? -0.431 27.734 -1.181 1 45.53 14 PRO B O 1
ATOM 1300 N N . VAL B 1 15 ? -1.105 28.047 0.855 1 55.16 15 VAL B N 1
ATOM 1301 C CA . VAL B 1 15 ? -1.391 26.625 1.044 1 55.16 15 VAL B CA 1
ATOM 1302 C C . VAL B 1 15 ? -2.404 26.156 0.002 1 55.16 15 VAL B C 1
ATOM 1304 O O . VAL B 1 15 ? -3.396 26.844 -0.258 1 55.16 15 VAL B O 1
ATOM 1307 N N . GLN B 1 16 ? -2.002 25.469 -0.973 1 60.91 16 GLN B N 1
ATOM 1308 C CA . GLN B 1 16 ? -2.848 24.906 -2.023 1 60.91 16 GLN B CA 1
ATOM 1309 C C . GLN B 1 16 ? -4.195 24.453 -1.465 1 60.91 16 GLN B C 1
ATOM 1311 O O . GLN B 1 16 ? -4.25 23.797 -0.419 1 60.91 16 GLN B O 1
ATOM 1316 N N . GLU B 1 17 ? -5.273 25.125 -1.934 1 75.5 17 GLU B N 1
ATOM 1317 C CA . GLU B 1 17 ? -6.648 24.828 -1.551 1 75.5 17 GLU B CA 1
ATOM 1318 C C . GLU B 1 17 ? -6.992 23.359 -1.838 1 75.5 17 GLU B C 1
ATOM 1320 O O . GLU B 1 17 ? -6.516 22.797 -2.818 1 75.5 17 GLU B O 1
ATOM 1325 N N . PHE B 1 18 ? -7.699 22.734 -0.868 1 79.75 18 PHE B N 1
ATOM 1326 C CA . PHE B 1 18 ? -8.195 21.375 -0.966 1 79.75 18 PHE B CA 1
ATOM 1327 C C . PHE B 1 18 ? -9.328 21.281 -1.976 1 79.75 18 PHE B C 1
ATOM 1329 O O . PHE B 1 18 ? -10.422 21.797 -1.738 1 79.75 18 PHE B O 1
ATOM 1336 N N . GLU B 1 19 ? -8.992 20.859 -3.201 1 82.56 19 GLU B N 1
ATOM 1337 C CA . GLU B 1 19 ? -10.023 20.703 -4.219 1 82.56 19 GLU B CA 1
ATOM 1338 C C . GLU B 1 19 ? -10.805 19.406 -4.004 1 82.56 19 GLU B C 1
ATOM 1340 O O . GLU B 1 19 ? -10.305 18.312 -4.316 1 82.56 19 GLU B O 1
ATOM 1345 N N . ALA B 1 20 ? -12.031 19.594 -3.387 1 90.25 20 ALA B N 1
ATOM 1346 C CA . ALA B 1 20 ? -12.883 18.438 -3.133 1 90.25 20 ALA B CA 1
ATOM 1347 C C . ALA B 1 20 ? -14.359 18.844 -3.162 1 90.25 20 ALA B C 1
ATOM 1349 O O . ALA B 1 20 ? -14.695 20.016 -3.023 1 90.25 20 ALA B O 1
ATOM 1350 N N . SER B 1 21 ? -15.18 17.891 -3.393 1 93.44 21 SER B N 1
ATOM 1351 C CA . SER B 1 21 ? -16.625 18.109 -3.352 1 93.44 21 SER B CA 1
ATOM 1352 C C . SER B 1 21 ? -17.078 18.578 -1.968 1 93.44 21 SER B C 1
ATOM 1354 O O . SER B 1 21 ? -16.375 18.359 -0.978 1 93.44 21 SER B O 1
ATOM 1356 N N . PRO B 1 22 ? -18.234 19.219 -1.951 1 93.56 22 PRO B N 1
ATOM 1357 C CA . PRO B 1 22 ? -18.75 19.641 -0.648 1 93.56 22 PRO B CA 1
ATOM 1358 C C . PRO B 1 22 ? -18.922 18.484 0.327 1 93.56 22 PRO B C 1
ATOM 1360 O O . PRO B 1 22 ? -18.672 18.641 1.526 1 93.56 22 PRO B O 1
ATOM 1363 N N . ALA B 1 23 ? -19.281 17.328 -0.216 1 94.12 23 ALA B N 1
ATOM 1364 C CA . ALA B 1 23 ? -19.453 16.156 0.641 1 94.12 23 ALA B CA 1
ATOM 1365 C C . ALA B 1 23 ? -18.141 15.742 1.274 1 94.12 23 ALA B C 1
ATOM 1367 O O . ALA B 1 23 ? -18.078 15.406 2.461 1 94.12 23 ALA B O 1
ATOM 1368 N N . LEU B 1 24 ? -17.188 15.812 0.48 1 95.31 24 LEU B N 1
ATOM 1369 C CA . LEU B 1 24 ? -15.867 15.438 0.992 1 95.31 24 LEU B CA 1
ATOM 1370 C C . LEU B 1 24 ? -15.336 16.5 1.949 1 95.31 24 LEU B C 1
ATOM 1372 O O . LEU B 1 24 ? -14.68 16.172 2.943 1 95.31 24 LEU B O 1
ATOM 1376 N N . GLN B 1 25 ? -15.602 17.719 1.615 1 95.38 25 GLN B N 1
ATOM 1377 C CA . GLN B 1 25 ? -15.219 18.781 2.525 1 95.38 25 GLN B CA 1
ATOM 1378 C C . GLN B 1 25 ? -15.891 18.625 3.887 1 95.38 25 GLN B C 1
ATOM 1380 O O . GLN B 1 25 ? -15.25 18.797 4.926 1 95.38 25 GLN B O 1
ATOM 1385 N N . ALA B 1 26 ? -17.125 18.25 3.842 1 96.12 26 ALA B N 1
ATOM 1386 C CA . ALA B 1 26 ? -17.844 18.016 5.082 1 96.12 26 ALA B CA 1
ATOM 1387 C C . ALA B 1 26 ? -17.25 16.844 5.852 1 96.12 26 ALA B C 1
ATOM 1389 O O . ALA B 1 26 ? -17.141 16.875 7.078 1 96.12 26 ALA B O 1
ATOM 1390 N N . LEU B 1 27 ? -16.859 15.828 5.137 1 97 27 LEU B N 1
ATOM 1391 C CA . LEU B 1 27 ? -16.234 14.664 5.75 1 97 27 LEU B CA 1
ATOM 1392 C C . LEU B 1 27 ? -14.953 15.047 6.473 1 97 27 LEU B C 1
ATOM 1394 O O . LEU B 1 27 ? -14.719 14.609 7.605 1 97 27 LEU B O 1
ATOM 1398 N N . VAL B 1 28 ? -14.195 15.859 5.82 1 97.31 28 VAL B N 1
ATOM 1399 C CA . VAL B 1 28 ? -12.922 16.297 6.391 1 97.31 28 VAL B CA 1
ATOM 1400 C C . VAL B 1 28 ? -13.188 17.156 7.633 1 97.31 28 VAL B C 1
ATOM 1402 O O . VAL B 1 28 ? -12.523 16.984 8.656 1 97.31 28 VAL B O 1
ATOM 1405 N N . CYS B 1 29 ? -14.125 17.969 7.535 1 97.5 29 CYS B N 1
ATOM 1406 C CA . CYS B 1 29 ? -14.5 18.797 8.672 1 97.5 29 CYS B CA 1
ATOM 1407 C C . CYS B 1 29 ? -14.922 17.938 9.859 1 97.5 29 CYS B C 1
ATOM 1409 O O . CYS B 1 29 ? -14.43 18.125 10.977 1 97.5 29 CYS B O 1
ATOM 1411 N N . ASP B 1 30 ? -15.789 17.016 9.594 1 97.69 30 ASP B N 1
ATOM 1412 C CA . ASP B 1 30 ? -16.312 16.141 10.641 1 97.69 30 ASP B CA 1
ATOM 1413 C C . ASP B 1 30 ? -15.188 15.32 11.266 1 97.69 30 ASP B C 1
ATOM 1415 O O . ASP B 1 30 ? -15.164 15.125 12.484 1 97.69 30 ASP B O 1
ATOM 1419 N N . ALA B 1 31 ? -14.336 14.844 10.398 1 98 31 ALA B N 1
ATOM 1420 C CA . ALA B 1 31 ? -13.219 14.062 10.914 1 98 31 ALA B CA 1
ATOM 1421 C C . ALA B 1 31 ? -12.344 14.891 11.836 1 98 31 ALA B C 1
ATOM 1423 O O . ALA B 1 31 ? -11.859 14.398 12.859 1 98 31 ALA B O 1
ATOM 1424 N N . ALA B 1 32 ? -12.125 16.141 11.461 1 97.69 32 ALA B N 1
ATOM 1425 C CA . ALA B 1 32 ? -11.344 17.031 12.312 1 97.69 32 ALA B CA 1
ATOM 1426 C C . ALA B 1 32 ? -12 17.203 13.68 1 97.69 32 ALA B C 1
ATOM 1428 O O . ALA B 1 32 ? -11.32 17.172 14.711 1 97.69 32 ALA B O 1
ATOM 1429 N N . LEU B 1 33 ? -13.297 17.266 13.672 1 97.56 33 LEU B N 1
ATOM 1430 C CA . LEU B 1 33 ? -14.023 17.422 14.922 1 97.56 33 LEU B CA 1
ATOM 1431 C C . LEU B 1 33 ? -13.93 16.156 15.766 1 97.56 33 LEU B C 1
ATOM 1433 O O . LEU B 1 33 ? -13.781 16.234 16.984 1 97.56 33 LEU B O 1
ATOM 1437 N N . VAL B 1 34 ? -13.977 15.102 15.125 1 97.25 34 VAL B N 1
ATOM 1438 C CA . VAL B 1 34 ? -13.836 13.82 15.82 1 97.25 34 VAL B CA 1
ATOM 1439 C C . VAL B 1 34 ? -12.469 13.75 16.484 1 97.25 34 VAL B C 1
ATOM 1441 O O . VAL B 1 34 ? -12.328 13.18 17.578 1 97.25 34 VAL B O 1
ATOM 1444 N N . LEU B 1 35 ? -11.5 14.336 15.844 1 96.88 35 LEU B N 1
ATOM 1445 C CA . LEU B 1 35 ? -10.133 14.32 16.359 1 96.88 35 LEU B CA 1
ATOM 1446 C C . LEU B 1 35 ? -9.977 15.305 17.5 1 96.88 35 LEU B C 1
ATOM 1448 O O . LEU B 1 35 ? -8.914 15.375 18.125 1 96.88 35 LEU B O 1
ATOM 1452 N N . GLY B 1 36 ? -10.961 16.047 17.734 1 95.69 36 GLY B N 1
ATOM 1453 C CA . GLY B 1 36 ? -10.938 16.984 18.859 1 95.69 36 GLY B CA 1
ATOM 1454 C C . GLY B 1 36 ? -10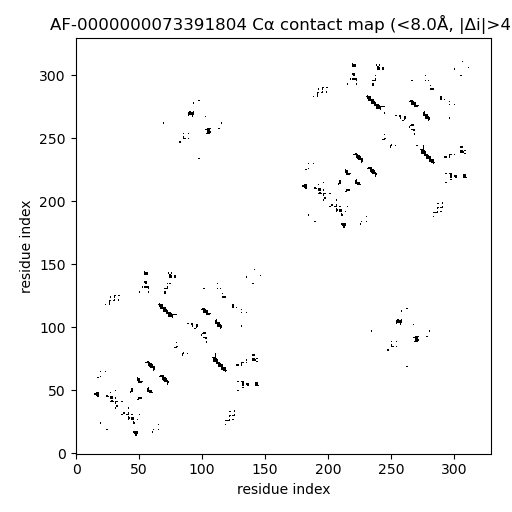.523 18.375 18.469 1 95.69 36 GLY B C 1
ATOM 1455 O O . GLY B 1 36 ? -10.203 19.203 19.328 1 95.69 36 GLY B O 1
ATOM 1456 N N . ALA B 1 37 ? -10.5 18.641 17.203 1 95.5 37 ALA B N 1
ATOM 1457 C CA . ALA B 1 37 ? -10.141 19.984 16.734 1 95.5 37 ALA B CA 1
ATOM 1458 C C . ALA B 1 37 ? -11.234 20.984 17.062 1 95.5 37 ALA B C 1
ATOM 1460 O O . ALA B 1 37 ? -12.414 20.625 17.172 1 95.5 37 ALA B O 1
ATOM 1461 N N . SER B 1 38 ? -10.75 22.25 17.266 1 96.25 38 SER B N 1
ATOM 1462 C CA . SER B 1 38 ? -11.727 23.344 17.375 1 96.25 38 SER B CA 1
ATOM 1463 C C . SER B 1 38 ? -12.445 23.578 16.047 1 96.25 38 SER B C 1
ATOM 1465 O O . SER B 1 38 ? -12.023 23.062 15.008 1 96.25 38 SER B O 1
ATOM 1467 N N . ALA B 1 39 ? -13.523 24.375 16.094 1 95.5 39 ALA B N 1
ATOM 1468 C CA . ALA B 1 39 ? -14.281 24.703 14.883 1 95.5 39 ALA B CA 1
ATOM 1469 C C . ALA B 1 39 ? -13.391 25.391 13.859 1 95.5 39 ALA B C 1
ATOM 1471 O O . ALA B 1 39 ? -13.461 25.094 12.664 1 95.5 39 ALA B O 1
ATOM 1472 N N . GLY B 1 40 ? -12.594 26.328 14.359 1 94.94 40 GLY B N 1
ATOM 1473 C CA . GLY B 1 40 ? -11.672 27.016 13.469 1 94.94 40 GLY B CA 1
ATOM 1474 C C . GLY B 1 40 ? -10.664 26.094 12.82 1 94.94 40 GLY B C 1
ATOM 1475 O O . GLY B 1 40 ? -10.383 26.203 11.625 1 94.94 40 GLY B O 1
ATOM 1476 N N . GLN B 1 41 ? -10.109 25.172 13.609 1 93.69 41 GLN B N 1
ATOM 1477 C CA . GLN B 1 41 ? -9.164 24.188 13.102 1 93.69 41 GLN B CA 1
ATOM 1478 C C . GLN B 1 41 ? -9.82 23.281 12.07 1 93.69 41 GLN B C 1
ATOM 1480 O O . GLN B 1 41 ? -9.203 22.906 11.078 1 93.69 41 GLN B O 1
ATOM 1485 N N . ALA B 1 42 ? -11.055 22.875 12.328 1 96.31 42 ALA B N 1
ATOM 1486 C CA . ALA B 1 42 ? -11.797 22.016 11.414 1 96.31 42 ALA B CA 1
ATOM 1487 C C . ALA B 1 42 ? -12.031 22.703 10.078 1 96.31 42 ALA B C 1
ATOM 1489 O O . ALA B 1 42 ? -11.906 22.078 9.016 1 96.31 42 ALA B O 1
ATOM 1490 N N . GLN B 1 43 ? -12.336 23.938 10.125 1 94.88 43 GLN B N 1
ATOM 1491 C CA . GLN B 1 43 ? -12.523 24.719 8.898 1 94.88 43 GLN B CA 1
ATOM 1492 C C . GLN B 1 43 ? -11.219 24.812 8.109 1 94.88 43 GLN B C 1
ATOM 1494 O O . GLN B 1 43 ? -11.227 24.75 6.883 1 94.88 43 GLN B O 1
ATOM 1499 N N . GLU B 1 44 ? -10.164 25.031 8.875 1 94.12 44 GLU B N 1
ATOM 1500 C CA . GLU B 1 44 ? -8.859 25.094 8.211 1 94.12 44 GLU B CA 1
ATOM 1501 C C . GLU B 1 44 ? -8.523 23.75 7.543 1 94.12 44 GLU B C 1
ATOM 1503 O O . GLU B 1 44 ? -8.008 23.734 6.422 1 94.12 44 GLU B O 1
ATOM 1508 N N . ALA B 1 45 ? -8.82 22.672 8.195 1 95 45 ALA B N 1
ATOM 1509 C CA . ALA B 1 45 ? -8.609 21.359 7.613 1 95 45 ALA B CA 1
ATOM 1510 C C . ALA B 1 45 ? -9.43 21.188 6.336 1 95 45 ALA B C 1
ATOM 1512 O O . ALA B 1 45 ? -8.953 20.594 5.363 1 95 45 ALA B O 1
ATOM 1513 N N . THR B 1 46 ? -10.602 21.688 6.367 1 95.06 46 THR B N 1
ATOM 1514 C CA . THR B 1 46 ? -11.492 21.625 5.211 1 95.06 46 THR B CA 1
ATOM 1515 C C . THR B 1 46 ? -10.914 22.406 4.039 1 95.06 46 THR B C 1
ATOM 1517 O O . THR B 1 46 ? -10.984 21.969 2.889 1 95.06 46 THR B O 1
ATOM 1520 N N . ARG B 1 47 ? -10.344 23.469 4.305 1 93.44 47 ARG B N 1
ATOM 1521 C CA . ARG B 1 47 ? -9.812 24.344 3.266 1 93.44 47 ARG B CA 1
ATOM 1522 C C . ARG B 1 47 ? -8.531 23.766 2.672 1 93.44 47 ARG B C 1
ATOM 1524 O O . ARG B 1 47 ? -8.328 23.812 1.457 1 93.44 47 ARG B O 1
ATOM 1531 N N . THR B 1 48 ? -7.715 23.188 3.457 1 93.12 48 THR B N 1
ATOM 1532 C CA . THR B 1 48 ? -6.371 22.812 3.027 1 93.12 48 THR B CA 1
ATOM 1533 C C . THR B 1 48 ? -6.277 21.312 2.77 1 93.12 48 THR B C 1
ATOM 1535 O O . THR B 1 48 ? -5.348 20.844 2.104 1 93.12 48 THR B O 1
ATOM 1538 N N . GLY B 1 49 ? -7.188 20.578 3.373 1 95.62 49 GLY B N 1
ATOM 1539 C CA . GLY B 1 49 ? -7.066 19.125 3.32 1 95.62 49 GLY B CA 1
ATOM 1540 C C . GLY B 1 49 ? -5.945 18.594 4.188 1 95.62 49 GLY B C 1
ATOM 1541 O O . GLY B 1 49 ? -5.297 17.594 3.83 1 95.62 49 GLY B O 1
ATOM 1542 N N . ARG B 1 50 ? -5.645 19.359 5.246 1 95.88 50 ARG B N 1
ATOM 1543 C CA . ARG B 1 50 ? -4.543 18.969 6.121 1 95.88 50 ARG B CA 1
ATOM 1544 C C . ARG B 1 50 ? -5 18.891 7.574 1 95.88 50 ARG B C 1
ATOM 1546 O O . ARG B 1 50 ? -5.738 19.75 8.047 1 95.88 50 ARG B O 1
ATOM 1553 N N . PHE B 1 51 ? -4.613 17.797 8.195 1 95.81 51 PHE B N 1
ATOM 1554 C CA . PHE B 1 51 ? -4.824 17.625 9.633 1 95.81 51 PHE B CA 1
ATOM 1555 C C . PHE B 1 51 ? -3.539 17.906 10.406 1 95.81 51 PHE B C 1
ATOM 1557 O O . PHE B 1 51 ? -2.533 17.219 10.195 1 95.81 51 PHE B O 1
ATOM 1564 N N . GLU B 1 52 ? -3.617 18.828 11.289 1 92.19 52 GLU B N 1
ATOM 1565 C CA . GLU B 1 52 ? -2.459 19.125 12.125 1 92.19 52 GLU B CA 1
ATOM 1566 C C . GLU B 1 52 ? -2.521 18.359 13.445 1 92.19 52 GLU B C 1
ATOM 1568 O O . GLU B 1 52 ? -3.352 18.672 14.305 1 92.19 52 GLU B O 1
ATOM 1573 N N . LEU B 1 53 ? -1.623 17.391 13.5 1 89.69 53 LEU B N 1
ATOM 1574 C CA . LEU B 1 53 ? -1.466 16.656 14.758 1 89.69 53 LEU B CA 1
ATOM 1575 C C . LEU B 1 53 ? -0.34 17.266 15.594 1 89.69 53 LEU B C 1
ATOM 1577 O O . LEU B 1 53 ? 0.192 18.328 15.258 1 89.69 53 LEU B O 1
ATOM 1581 N N . GLU B 1 54 ? -0.057 16.703 16.719 1 82.5 54 GLU B N 1
ATOM 1582 C CA . GLU B 1 54 ? 0.947 17.234 17.625 1 82.5 54 GLU B CA 1
ATOM 1583 C C . GLU B 1 54 ? 2.32 17.297 16.953 1 82.5 54 GLU B C 1
ATOM 1585 O O . GLU B 1 54 ? 3.021 18.312 17.062 1 82.5 54 GLU B O 1
ATOM 1590 N N . ARG B 1 55 ? 2.67 16.297 16.219 1 85.69 55 ARG B N 1
ATOM 1591 C CA . ARG B 1 55 ? 4.035 16.234 15.703 1 85.69 55 ARG B CA 1
ATOM 1592 C C . ARG B 1 55 ? 4.047 16.172 14.18 1 85.69 55 ARG B C 1
ATOM 1594 O O . ARG B 1 55 ? 5.074 16.438 13.547 1 85.69 55 ARG B O 1
ATOM 1601 N N . HIS B 1 56 ? 2.895 15.836 13.711 1 90 56 HIS B N 1
ATOM 1602 C CA . HIS B 1 56 ? 2.885 15.602 12.273 1 90 56 HIS B CA 1
ATOM 1603 C C . HIS B 1 56 ? 1.644 16.203 11.625 1 90 56 HIS B C 1
ATOM 1605 O O . HIS B 1 56 ? 0.634 16.438 12.297 1 90 56 HIS B O 1
ATOM 1611 N N . THR B 1 57 ? 1.891 16.562 10.398 1 92.94 57 THR B N 1
ATOM 1612 C CA . THR B 1 57 ? 0.759 16.953 9.57 1 92.94 57 THR B CA 1
ATOM 1613 C C . THR B 1 57 ? 0.378 15.844 8.602 1 92.94 57 THR B C 1
ATOM 1615 O O . THR B 1 57 ? 1.247 15.234 7.973 1 92.94 57 THR B O 1
ATOM 1618 N N . VAL B 1 58 ? -0.945 15.555 8.578 1 95.81 58 VAL B N 1
ATOM 1619 C CA . VAL B 1 58 ? -1.441 14.547 7.645 1 95.81 58 VAL B CA 1
ATOM 1620 C C . VAL B 1 58 ? -2.256 15.219 6.539 1 95.81 58 VAL B C 1
ATOM 1622 O O . VAL B 1 58 ? -3.232 15.922 6.82 1 95.81 58 VAL B O 1
ATOM 1625 N N . ALA B 1 59 ? -1.795 15.023 5.332 1 95.31 59 ALA B N 1
ATOM 1626 C CA . ALA B 1 59 ? -2.508 15.578 4.188 1 95.31 59 ALA B CA 1
ATOM 1627 C C . ALA B 1 59 ? -3.502 14.5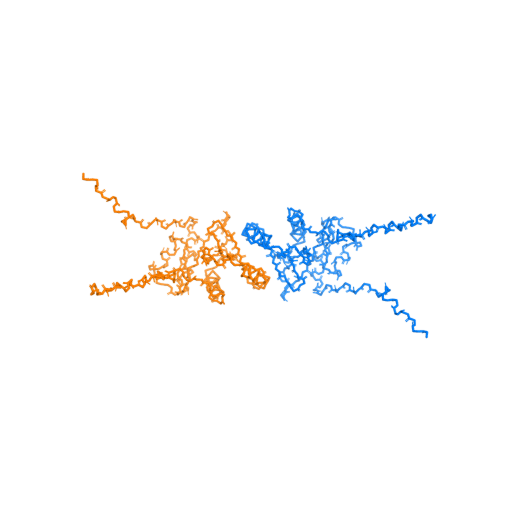7 3.617 1 95.31 59 ALA B C 1
ATOM 1629 O O . ALA B 1 59 ? -3.244 13.367 3.619 1 95.31 59 ALA B O 1
ATOM 1630 N N . VAL B 1 60 ? -4.598 15.094 3.129 1 95.62 60 VAL B N 1
ATOM 1631 C CA . VAL B 1 60 ? -5.641 14.297 2.496 1 95.62 60 VAL B CA 1
ATOM 1632 C C . VAL B 1 60 ? -5.77 14.688 1.025 1 95.62 60 VAL B C 1
ATOM 1634 O O . VAL B 1 60 ? -5.867 15.867 0.694 1 95.62 60 VAL B O 1
ATOM 1637 N N . THR B 1 61 ? -5.73 13.672 0.161 1 92.69 61 THR B N 1
ATOM 1638 C CA . THR B 1 61 ? -5.945 13.875 -1.267 1 92.69 61 THR B CA 1
ATOM 1639 C C . THR B 1 61 ? -6.945 12.859 -1.812 1 92.69 61 THR B C 1
ATOM 1641 O O . THR B 1 61 ? -6.723 11.656 -1.729 1 92.69 61 THR B O 1
ATOM 1644 N N . PRO B 1 62 ? -8 13.391 -2.318 1 92.12 62 PRO B N 1
ATOM 1645 C CA . PRO B 1 62 ? -8.945 12.445 -2.92 1 92.12 62 PRO B CA 1
ATOM 1646 C C . PRO B 1 62 ? -8.453 11.891 -4.254 1 92.12 62 PRO B C 1
ATOM 1648 O O . PRO B 1 62 ? -7.711 12.562 -4.969 1 92.12 62 PRO B O 1
ATOM 1651 N N . ASP B 1 63 ? -8.828 10.68 -4.484 1 84.81 63 ASP B N 1
ATOM 1652 C CA . ASP B 1 63 ? -8.617 10.195 -5.844 1 84.81 63 ASP B CA 1
ATOM 1653 C C . ASP B 1 63 ? -9.633 10.805 -6.812 1 84.81 63 ASP B C 1
ATOM 1655 O O . ASP B 1 63 ? -10.453 11.633 -6.418 1 84.81 63 ASP B O 1
ATOM 1659 N N . ALA B 1 64 ? -9.531 10.398 -8.109 1 82.19 64 ALA B N 1
ATOM 1660 C CA . ALA B 1 64 ? -10.344 11.023 -9.148 1 82.19 64 ALA B CA 1
ATOM 1661 C C . ALA B 1 64 ? -11.828 10.836 -8.875 1 82.19 64 ALA B C 1
ATOM 1663 O O . ALA B 1 64 ? -12.633 11.742 -9.102 1 82.19 64 ALA B O 1
ATOM 1664 N N . SER B 1 65 ? -12.227 9.688 -8.32 1 84 65 SER B N 1
ATOM 1665 C CA . SER B 1 65 ? -13.633 9.391 -8.055 1 84 65 SER B CA 1
ATOM 1666 C C . SER B 1 65 ? -14.039 9.836 -6.656 1 84 65 SER B C 1
ATOM 1668 O O . SER B 1 65 ? -15.219 9.82 -6.309 1 84 65 SER B O 1
ATOM 1670 N N . GLU B 1 66 ? -13.164 10.266 -5.848 1 88.44 66 GLU B N 1
ATOM 1671 C CA . GLU B 1 66 ? -13.336 10.703 -4.469 1 88.44 66 GLU B CA 1
ATOM 1672 C C . GLU B 1 66 ? -13.898 9.586 -3.596 1 88.44 66 GLU B C 1
ATOM 1674 O O . GLU B 1 66 ? -14.516 9.852 -2.562 1 88.44 66 GLU B O 1
ATOM 1679 N N . GLU B 1 67 ? -13.734 8.359 -4.078 1 87.94 67 GLU B N 1
ATOM 1680 C CA . GLU B 1 67 ? -14.156 7.207 -3.285 1 87.94 67 GLU B CA 1
ATOM 1681 C C . GLU B 1 67 ? -13.055 6.766 -2.324 1 87.94 67 GLU B C 1
ATOM 1683 O O . GLU B 1 67 ? -13.328 6.102 -1.322 1 87.94 67 GLU B O 1
ATOM 1688 N N . THR B 1 68 ? -11.906 7.152 -2.715 1 89 68 THR B N 1
ATOM 1689 C CA . THR B 1 68 ? -10.742 6.805 -1.905 1 89 68 THR B CA 1
ATOM 1690 C C . THR B 1 68 ? -9.914 8.047 -1.578 1 89 68 THR B C 1
ATOM 1692 O O . THR B 1 68 ? -9.734 8.922 -2.43 1 89 68 THR B O 1
ATOM 1695 N N . LEU B 1 69 ? -9.5 8.086 -0.346 1 93.56 69 LEU B N 1
ATOM 1696 C CA . LEU B 1 69 ? -8.633 9.164 0.116 1 93.56 69 LEU B CA 1
ATOM 1697 C C . LEU B 1 69 ? -7.215 8.664 0.337 1 93.56 69 LEU B C 1
ATOM 1699 O O . LEU B 1 69 ? -7.012 7.59 0.911 1 93.56 69 LEU B O 1
ATOM 1703 N N . LEU B 1 70 ? -6.336 9.438 -0.179 1 94.06 70 LEU B N 1
ATOM 1704 C CA . LEU B 1 70 ? -4.934 9.219 0.158 1 94.06 70 LEU B CA 1
ATOM 1705 C C . LEU B 1 70 ? -4.52 10.078 1.349 1 94.06 70 LEU B C 1
ATOM 1707 O O . LEU B 1 70 ? -4.684 11.297 1.325 1 94.06 70 LEU B O 1
ATOM 1711 N N . LEU B 1 71 ? -4.102 9.422 2.357 1 95.88 71 LEU B N 1
ATOM 1712 C CA . LEU B 1 71 ? -3.479 10.109 3.479 1 95.88 71 LEU B CA 1
ATOM 1713 C C . LEU B 1 71 ? -1.957 10.047 3.379 1 95.88 71 LEU B C 1
ATOM 1715 O O . LEU B 1 71 ? -1.396 9 3.055 1 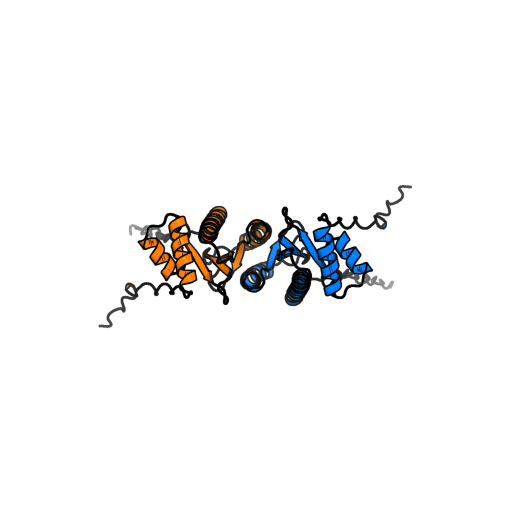95.88 71 LEU B O 1
ATOM 1719 N N . SER B 1 72 ? -1.355 11.211 3.664 1 95.75 72 SER B N 1
ATOM 1720 C CA . SER B 1 72 ? 0.096 11.203 3.514 1 95.75 72 SER B CA 1
ATOM 1721 C C . SER B 1 72 ? 0.768 12.039 4.598 1 95.75 72 SER B C 1
ATOM 1723 O O . SER B 1 72 ? 0.191 13.016 5.086 1 95.75 72 SER B O 1
ATOM 1725 N N . VAL B 1 73 ? 1.961 11.672 4.98 1 95.25 73 VAL B N 1
ATOM 1726 C CA . VAL B 1 73 ? 2.852 12.398 5.875 1 95.25 73 VAL B CA 1
ATOM 1727 C C . VAL B 1 73 ? 4.199 12.625 5.195 1 95.25 73 VAL B C 1
ATOM 1729 O O . VAL B 1 73 ? 4.859 11.672 4.781 1 95.25 73 VAL B O 1
ATOM 1732 N N . ASP B 1 74 ? 4.484 13.867 5.074 1 93.81 74 ASP B N 1
ATOM 1733 C CA . ASP B 1 74 ? 5.805 14.203 4.551 1 93.81 74 ASP B CA 1
ATOM 1734 C C . ASP B 1 74 ? 6.902 13.852 5.555 1 93.81 74 ASP B C 1
ATOM 1736 O O . ASP B 1 74 ? 6.832 14.234 6.723 1 93.81 74 ASP B O 1
ATOM 1740 N N . LEU B 1 75 ? 7.961 13.195 5.047 1 93.44 75 LEU B N 1
ATOM 1741 C CA . LEU B 1 75 ? 8.977 12.695 5.973 1 93.44 75 LEU B CA 1
ATOM 1742 C C . LEU B 1 75 ? 10.25 13.523 5.883 1 93.44 75 LEU B C 1
ATOM 1744 O O . LEU B 1 75 ? 11.234 13.234 6.574 1 93.44 75 LEU B O 1
ATOM 1748 N N . GLY B 1 76 ? 10.219 14.516 5.051 1 90 76 GLY B N 1
ATOM 1749 C CA . GLY B 1 76 ? 11.406 15.328 4.828 1 90 76 GLY B CA 1
ATOM 1750 C C . GLY B 1 76 ? 12.297 14.789 3.723 1 90 76 GLY B C 1
ATOM 1751 O O . GLY B 1 76 ? 12.273 13.594 3.426 1 90 76 GLY B O 1
ATOM 1752 N N . PRO B 1 77 ? 13.086 15.594 3.084 1 87.69 77 PRO B N 1
ATOM 1753 C CA . PRO B 1 77 ? 13.797 15.242 1.855 1 87.69 77 PRO B CA 1
ATOM 1754 C C . PRO B 1 77 ? 14.906 14.211 2.092 1 87.69 77 PRO B C 1
ATOM 1756 O O . PRO B 1 77 ? 15.234 13.438 1.188 1 87.69 77 PRO B O 1
ATOM 1759 N N . ASP B 1 78 ? 15.438 14.07 3.293 1 89.56 78 ASP B N 1
ATOM 1760 C CA . ASP B 1 78 ? 16.609 13.234 3.502 1 89.56 78 ASP B CA 1
ATOM 1761 C C . ASP B 1 78 ? 16.25 11.922 4.191 1 89.56 78 ASP B C 1
ATOM 1763 O O . ASP B 1 78 ? 17.109 11.086 4.449 1 89.56 78 ASP B O 1
ATOM 1767 N N . TYR B 1 79 ? 15.039 11.742 4.461 1 91.75 79 TYR B N 1
ATOM 1768 C CA . TYR B 1 79 ? 14.633 10.617 5.297 1 91.75 79 TYR B CA 1
ATOM 1769 C C . TYR B 1 79 ? 15.039 9.297 4.66 1 91.75 79 TYR B C 1
ATOM 1771 O O . TYR B 1 79 ? 15.453 8.367 5.359 1 91.75 79 TYR B O 1
ATOM 1779 N N . LEU B 1 80 ? 14.938 9.203 3.303 1 91.75 80 LEU B N 1
ATOM 1780 C CA . LEU B 1 80 ? 15.234 7.949 2.623 1 91.75 80 LEU B CA 1
ATOM 1781 C C . LEU B 1 80 ? 16.531 8.055 1.823 1 91.75 80 LEU B C 1
ATOM 1783 O O . LEU B 1 80 ? 16.797 7.219 0.961 1 91.75 80 LEU B O 1
ATOM 1787 N N . ALA B 1 81 ? 17.312 9.055 2.107 1 87.5 81 ALA B N 1
ATOM 1788 C CA . ALA B 1 81 ? 18.547 9.273 1.375 1 87.5 81 ALA B CA 1
ATOM 1789 C C . ALA B 1 81 ? 19.609 8.242 1.768 1 87.5 81 ALA B C 1
ATOM 1791 O O . ALA B 1 81 ? 20.422 7.84 0.94 1 87.5 81 ALA B O 1
ATOM 1792 N N . ASP B 1 82 ? 19.562 7.863 2.977 1 88.5 82 ASP B N 1
ATOM 1793 C CA . ASP B 1 82 ? 20.453 6.805 3.467 1 88.5 82 ASP B CA 1
ATOM 1794 C C . ASP B 1 82 ? 20 5.438 2.953 1 88.5 82 ASP B C 1
ATOM 1796 O O . ASP B 1 82 ? 18.875 5.016 3.197 1 88.5 82 ASP B O 1
ATOM 1800 N N . PRO B 1 83 ? 20.938 4.699 2.365 1 88.75 83 PRO B N 1
ATOM 1801 C CA . PRO B 1 83 ? 20.578 3.396 1.805 1 88.75 83 PRO B CA 1
ATOM 1802 C C . PRO B 1 83 ? 20.078 2.418 2.865 1 88.75 83 PRO B C 1
ATOM 1804 O O . PRO B 1 83 ? 19.188 1.611 2.596 1 88.75 83 PRO B O 1
ATOM 1807 N N . ASP B 1 84 ? 20.641 2.496 3.992 1 89.31 84 ASP B N 1
ATOM 1808 C CA . ASP B 1 84 ? 20.188 1.597 5.055 1 89.31 84 ASP B CA 1
ATOM 1809 C C . ASP B 1 84 ? 18.75 1.908 5.469 1 89.31 84 ASP B C 1
ATOM 1811 O O . ASP B 1 84 ? 17.969 0.999 5.754 1 89.31 84 ASP B O 1
ATOM 1815 N N . ARG B 1 85 ? 18.438 3.16 5.461 1 90.44 85 ARG B N 1
ATOM 1816 C CA . ARG B 1 85 ? 17.062 3.553 5.812 1 90.44 85 ARG B CA 1
ATOM 1817 C C . ARG B 1 85 ? 16.094 3.162 4.715 1 90.44 85 ARG B C 1
ATOM 1819 O O . ARG B 1 85 ? 14.961 2.756 5 1 90.44 85 ARG B O 1
ATOM 1826 N N . ALA B 1 86 ? 16.547 3.309 3.502 1 91.69 86 ALA B N 1
ATOM 1827 C CA . ALA B 1 86 ? 15.711 2.895 2.383 1 91.69 86 ALA B CA 1
ATOM 1828 C C . ALA B 1 86 ? 15.398 1.402 2.455 1 91.69 86 ALA B C 1
ATOM 1830 O O . ALA B 1 86 ? 14.25 0.991 2.248 1 91.69 86 ALA B O 1
ATOM 1831 N N . GLN B 1 87 ? 16.422 0.663 2.811 1 91.44 87 GLN B N 1
ATOM 1832 C CA . GLN B 1 87 ? 16.219 -0.776 2.951 1 91.44 87 GLN B CA 1
ATOM 1833 C C . GLN B 1 87 ? 15.297 -1.091 4.121 1 91.44 87 GLN B C 1
ATOM 1835 O O . GLN B 1 87 ? 14.422 -1.956 4.012 1 91.44 87 GLN B O 1
ATOM 1840 N N . ALA B 1 88 ? 15.461 -0.393 5.133 1 91.56 88 ALA B N 1
ATOM 1841 C CA . ALA B 1 88 ? 14.594 -0.584 6.297 1 91.56 88 ALA B CA 1
ATOM 1842 C C . ALA B 1 88 ? 13.148 -0.229 5.973 1 91.56 88 ALA B C 1
ATOM 1844 O O . ALA B 1 88 ? 12.219 -0.887 6.445 1 91.56 88 ALA B O 1
ATOM 1845 N N . ALA B 1 89 ? 12.992 0.788 5.18 1 93.88 89 ALA B N 1
ATOM 1846 C CA . ALA B 1 89 ? 11.656 1.202 4.773 1 93.88 89 ALA B CA 1
ATOM 1847 C C . ALA B 1 89 ? 10.969 0.117 3.943 1 93.88 89 ALA B C 1
ATOM 1849 O O . ALA B 1 89 ? 9.797 -0.183 4.148 1 93.88 89 ALA B O 1
ATOM 1850 N N . LEU B 1 90 ? 11.719 -0.464 3.064 1 94.19 90 LEU B N 1
ATOM 1851 C CA . LEU B 1 90 ? 11.18 -1.537 2.236 1 94.19 90 LEU B CA 1
ATOM 1852 C C . LEU B 1 90 ? 10.805 -2.744 3.088 1 94.19 90 LEU B C 1
ATOM 1854 O O . LEU B 1 90 ? 9.797 -3.406 2.826 1 94.19 90 LEU B O 1
ATOM 1858 N N . LEU B 1 91 ? 11.562 -2.996 4.137 1 92.5 91 LEU B N 1
ATOM 1859 C CA . LEU B 1 91 ? 11.242 -4.074 5.07 1 92.5 91 LEU B CA 1
ATOM 1860 C C . LEU B 1 91 ? 9.977 -3.75 5.859 1 92.5 91 LEU B C 1
ATOM 1862 O O . LEU B 1 91 ? 9.109 -4.605 6.023 1 92.5 91 LEU B O 1
ATOM 1866 N N . ALA B 1 92 ? 9.898 -2.535 6.25 1 93.81 92 ALA B N 1
ATOM 1867 C CA . ALA B 1 92 ? 8.727 -2.115 7.02 1 93.81 92 ALA B CA 1
ATOM 1868 C C . ALA B 1 92 ? 7.469 -2.129 6.16 1 93.81 92 ALA B C 1
ATOM 1870 O O . ALA B 1 92 ? 6.367 -2.369 6.66 1 93.81 92 ALA B O 1
ATOM 1871 N N . ASN B 1 93 ? 7.629 -1.861 4.859 1 94.5 93 ASN B N 1
ATOM 1872 C CA . ASN B 1 93 ? 6.492 -1.786 3.949 1 94.5 93 ASN B CA 1
ATOM 1873 C C . ASN B 1 93 ? 5.688 -3.082 3.951 1 94.5 93 ASN B C 1
ATOM 1875 O O . ASN B 1 93 ? 4.457 -3.053 3.877 1 94.5 93 ASN B O 1
ATOM 1879 N N . MET B 1 94 ? 6.332 -4.137 4.082 1 90.88 94 MET B N 1
ATOM 1880 C CA . MET B 1 94 ? 5.609 -5.406 4.09 1 90.88 94 MET B CA 1
ATOM 1881 C C . MET B 1 94 ? 4.629 -5.465 5.254 1 90.88 94 MET B C 1
ATOM 1883 O O . MET B 1 94 ? 3.445 -5.75 5.059 1 90.88 94 MET B O 1
ATOM 1887 N N . HIS B 1 95 ? 5.086 -5.117 6.375 1 90.5 95 HIS B N 1
ATOM 1888 C CA . HIS B 1 95 ? 4.254 -5.195 7.57 1 90.5 95 HIS B CA 1
ATOM 1889 C C . HIS B 1 95 ? 3.199 -4.094 7.582 1 90.5 95 HIS B C 1
ATOM 1891 O O . HIS B 1 95 ? 2.025 -4.355 7.859 1 90.5 95 HIS B O 1
ATOM 1897 N N . LEU B 1 96 ? 3.602 -2.955 7.227 1 92.94 96 LEU B N 1
ATOM 1898 C CA . LEU B 1 96 ? 2.711 -1.8 7.273 1 92.94 96 LEU B CA 1
ATOM 1899 C C . LEU B 1 96 ? 1.598 -1.931 6.238 1 92.94 96 LEU B C 1
ATOM 1901 O O . LEU B 1 96 ? 0.434 -1.649 6.531 1 92.94 96 LEU B O 1
ATOM 1905 N N . PHE B 1 97 ? 2.014 -2.373 5.105 1 92.5 97 PHE B N 1
ATOM 1906 C CA . PHE B 1 97 ? 1.046 -2.525 4.023 1 92.5 97 PHE B CA 1
ATOM 1907 C C . PHE B 1 97 ? 0.015 -3.594 4.367 1 92.5 97 PHE B C 1
ATOM 1909 O O . PHE B 1 97 ? -1.189 -3.371 4.23 1 92.5 97 PHE B O 1
ATOM 1916 N N . VAL B 1 98 ? 0.437 -4.684 4.887 1 85.94 98 VAL B N 1
ATOM 1917 C CA . VAL B 1 98 ? -0.445 -5.812 5.164 1 85.94 98 VAL B CA 1
ATOM 1918 C C . VAL B 1 98 ? -1.365 -5.473 6.336 1 85.94 98 VAL B C 1
ATOM 1920 O O . VAL B 1 98 ? -2.568 -5.738 6.285 1 85.94 98 VAL B O 1
ATOM 1923 N N . LYS B 1 99 ? -0.857 -4.836 7.273 1 84.88 99 LYS B N 1
ATOM 1924 C CA . LYS B 1 99 ? -1.614 -4.645 8.508 1 84.88 99 LYS B CA 1
ATOM 1925 C C . LYS B 1 99 ? -2.447 -3.365 8.453 1 84.88 99 LYS B C 1
ATOM 1927 O O . LYS B 1 99 ? -3.541 -3.305 9.016 1 84.88 99 LYS B O 1
ATOM 1932 N N . ALA B 1 100 ? -1.935 -2.383 7.738 1 86.62 100 ALA B N 1
ATOM 1933 C CA . ALA B 1 100 ? -2.572 -1.077 7.887 1 86.62 100 ALA B CA 1
ATOM 1934 C C . ALA B 1 100 ? -2.84 -0.439 6.527 1 86.62 100 ALA B C 1
ATOM 1936 O O . ALA B 1 100 ? -3.465 0.62 6.441 1 86.62 100 ALA B O 1
ATOM 1937 N N . GLY B 1 101 ? -2.352 -1.002 5.449 1 90.06 101 GLY B N 1
ATOM 1938 C CA . GLY B 1 101 ? -2.518 -0.383 4.145 1 90.06 101 GLY B CA 1
ATOM 1939 C C . GLY B 1 101 ? -1.712 0.891 3.979 1 90.06 101 GLY B C 1
ATOM 1940 O O . GLY B 1 101 ? -2.166 1.842 3.338 1 90.06 101 GLY B O 1
ATOM 1941 N N . VAL B 1 102 ? -0.615 0.979 4.691 1 94.88 102 VAL B N 1
ATOM 1942 C CA . VAL B 1 102 ? 0.269 2.141 4.668 1 94.88 102 VAL B CA 1
ATOM 1943 C C . VAL B 1 102 ? 1.641 1.735 4.133 1 94.88 102 VAL B C 1
ATOM 1945 O O . VAL B 1 102 ? 2.105 0.621 4.383 1 94.88 102 VAL B O 1
ATOM 1948 N N . VAL B 1 103 ? 2.307 2.699 3.428 1 95.94 103 VAL B N 1
ATOM 1949 C CA . VAL B 1 103 ? 3.605 2.348 2.863 1 95.94 103 VAL B CA 1
ATOM 1950 C C . VAL B 1 103 ? 4.523 3.568 2.879 1 95.94 103 VAL B C 1
ATOM 1952 O O . VAL B 1 103 ? 4.062 4.703 2.74 1 95.94 103 VAL B O 1
ATOM 1955 N N . PHE B 1 104 ? 5.844 3.25 2.998 1 95.81 104 PHE B N 1
ATOM 1956 C CA . PHE B 1 104 ? 6.867 4.234 2.668 1 95.81 104 PHE B CA 1
ATOM 1957 C C . PHE B 1 104 ? 7.078 4.309 1.16 1 95.81 104 PHE B C 1
ATOM 1959 O O . PHE B 1 104 ? 7.172 3.277 0.49 1 95.81 104 PHE B O 1
ATOM 1966 N N . ALA B 1 105 ? 7.16 5.484 0.718 1 95.62 105 ALA B N 1
ATOM 1967 C CA . ALA B 1 105 ? 7.422 5.703 -0.701 1 95.62 105 ALA B CA 1
ATOM 1968 C C . ALA B 1 105 ? 8.188 7.004 -0.922 1 95.62 105 ALA B C 1
ATOM 1970 O O . ALA B 1 105 ? 8.484 7.727 0.033 1 95.62 105 ALA B O 1
ATOM 1971 N N . ARG B 1 106 ? 8.609 7.172 -2.113 1 93.12 106 ARG B N 1
ATOM 1972 C CA . ARG B 1 106 ? 9.148 8.461 -2.543 1 93.12 106 ARG B CA 1
ATOM 1973 C C . ARG B 1 106 ? 8.25 9.102 -3.59 1 93.12 106 ARG B C 1
ATOM 1975 O O . ARG B 1 106 ? 8.055 8.555 -4.676 1 93.12 106 ARG B O 1
ATOM 1982 N N . GLY B 1 107 ? 7.691 10.172 -3.197 1 88.62 107 GLY B N 1
ATOM 1983 C CA . GLY B 1 107 ? 6.875 10.938 -4.125 1 88.62 107 GLY B CA 1
ATOM 1984 C C . GLY B 1 107 ? 7.629 12.07 -4.789 1 88.62 107 GLY B C 1
ATOM 1985 O O . GLY B 1 107 ? 8.844 12.211 -4.609 1 88.62 107 GLY B O 1
ATOM 1986 N N . PRO B 1 108 ? 6.891 12.812 -5.59 1 83.12 108 PRO B N 1
ATOM 1987 C CA . PRO B 1 108 ? 7.5 13.938 -6.293 1 83.12 108 PRO B CA 1
ATOM 1988 C C . PRO B 1 108 ? 8.156 14.945 -5.348 1 83.12 108 PRO B C 1
ATOM 1990 O O . PRO B 1 108 ? 9.172 15.547 -5.688 1 83.12 108 PRO B O 1
ATOM 1993 N N . ALA B 1 109 ? 7.551 15.078 -4.141 1 86.69 109 ALA B N 1
ATOM 1994 C CA . ALA B 1 109 ? 8.055 16.062 -3.188 1 86.69 109 ALA B CA 1
ATOM 1995 C C . ALA B 1 109 ? 9.062 15.438 -2.23 1 86.69 109 ALA B C 1
ATOM 1997 O O . ALA B 1 109 ? 9.57 16.109 -1.329 1 86.69 109 ALA B O 1
ATOM 1998 N N . GLY B 1 110 ? 9.305 14.156 -2.432 1 90.75 110 GLY B N 1
ATOM 1999 C CA . GLY B 1 110 ? 10.266 13.484 -1.564 1 90.75 110 GLY B CA 1
ATOM 2000 C C . GLY B 1 110 ? 9.68 12.281 -0.851 1 90.75 110 GLY B C 1
ATOM 2001 O O . GLY B 1 110 ? 8.648 11.75 -1.26 1 90.75 110 GLY B O 1
ATOM 2002 N N . PRO B 1 111 ? 10.43 11.852 0.233 1 94 111 PRO B N 1
ATOM 2003 C CA . PRO B 1 111 ? 9.961 10.719 1.026 1 94 111 PRO B CA 1
ATOM 2004 C C . PRO B 1 111 ? 8.617 10.977 1.698 1 94 111 PRO B C 1
ATOM 2006 O O . PRO B 1 111 ? 8.367 12.086 2.184 1 94 111 PRO B O 1
ATOM 2009 N N . VAL B 1 112 ? 7.848 9.945 1.67 1 95.19 112 VAL B N 1
ATOM 2010 C CA . VAL B 1 112 ? 6.496 10.109 2.191 1 95.19 112 VAL B CA 1
ATOM 2011 C C . VAL B 1 112 ? 6.008 8.797 2.797 1 95.19 112 VAL B C 1
ATOM 2013 O O . VAL B 1 112 ? 6.422 7.719 2.365 1 95.19 112 VAL B O 1
ATOM 2016 N N . LEU B 1 113 ? 5.227 8.883 3.838 1 96.19 113 LEU B N 1
ATOM 2017 C CA . LEU B 1 113 ? 4.34 7.824 4.305 1 96.19 113 LEU B CA 1
ATOM 2018 C C . LEU B 1 113 ? 2.936 8 3.732 1 96.19 113 LEU B C 1
ATOM 2020 O O . LEU B 1 113 ? 2.354 9.086 3.83 1 96.19 113 LEU B O 1
ATOM 2024 N N . VAL B 1 114 ? 2.404 6.957 3.086 1 95.81 114 VAL B N 1
ATOM 2025 C CA . VAL B 1 114 ? 1.129 7.148 2.404 1 95.81 114 VAL B CA 1
ATOM 2026 C C . VAL B 1 114 ? 0.227 5.938 2.646 1 95.81 114 VAL B C 1
ATOM 2028 O O . VAL B 1 114 ? 0.708 4.809 2.744 1 95.81 114 VAL B O 1
ATOM 2031 N N . GLY B 1 115 ? -1.012 6.141 2.84 1 95.06 115 GLY B N 1
ATOM 2032 C CA . GLY B 1 115 ? -2.039 5.125 3 1 95.06 115 GLY B CA 1
ATOM 2033 C C . GLY B 1 115 ? -3.328 5.461 2.271 1 95.06 115 GLY B C 1
ATOM 2034 O O . GLY B 1 115 ? -3.527 6.598 1.843 1 95.06 115 GLY B O 1
ATOM 2035 N N . ARG B 1 116 ? -4.148 4.398 2.043 1 91.31 116 ARG B N 1
ATOM 2036 C CA . ARG B 1 116 ? -5.441 4.551 1.381 1 91.31 116 ARG B CA 1
ATOM 2037 C C . ARG B 1 116 ? -6.59 4.273 2.348 1 91.31 116 ARG B C 1
ATOM 2039 O O . ARG B 1 116 ? -6.559 3.289 3.09 1 91.31 116 ARG B O 1
ATOM 2046 N N . TRP B 1 117 ? -7.605 5.156 2.301 1 90.25 117 TRP B N 1
ATOM 2047 C CA . TRP B 1 117 ? -8.797 5 3.133 1 90.25 117 TRP B CA 1
ATOM 2048 C C . TRP B 1 117 ? -10.062 5.289 2.332 1 90.25 117 TRP B C 1
ATOM 2050 O O . TRP B 1 117 ? -10.062 6.152 1.453 1 90.25 117 TRP B O 1
ATOM 2060 N N . PRO B 1 118 ? -11.109 4.594 2.674 1 87.81 118 PRO B N 1
ATOM 2061 C CA . PRO B 1 118 ? -12.375 4.961 2.035 1 87.81 118 PRO B CA 1
ATOM 2062 C C . PRO B 1 118 ? -12.891 6.324 2.488 1 87.81 118 PRO B C 1
ATOM 2064 O O . PRO B 1 118 ? -12.656 6.73 3.627 1 87.81 118 PRO B O 1
ATOM 2067 N N . SER B 1 119 ? -13.625 6.965 1.522 1 90.62 119 SER B N 1
ATOM 2068 C CA . SER B 1 119 ? -14.211 8.266 1.826 1 90.62 119 SER B CA 1
ATOM 2069 C C . SER B 1 119 ? -15.641 8.125 2.336 1 90.62 119 SER B C 1
ATOM 2071 O O . SER B 1 119 ? -16.547 8.789 1.837 1 90.62 119 SER B O 1
ATOM 2073 N N . THR B 1 120 ? -15.82 7.355 3.328 1 86.31 120 THR B N 1
ATOM 2074 C CA . THR B 1 120 ? -17.219 7.059 3.643 1 86.31 120 THR B CA 1
ATOM 2075 C C . THR B 1 120 ? -17.562 7.52 5.055 1 86.31 120 THR B C 1
ATOM 2077 O O . THR B 1 120 ? -18.719 7.824 5.348 1 86.31 120 THR B O 1
ATOM 2080 N N . ASP B 1 121 ? -16.547 7.57 5.84 1 92.69 121 ASP B N 1
ATOM 2081 C CA . ASP B 1 121 ? -16.859 7.707 7.258 1 92.69 121 ASP B CA 1
ATOM 2082 C C . ASP B 1 121 ? -15.852 8.609 7.961 1 92.69 121 ASP B C 1
ATOM 2084 O O . ASP B 1 121 ? -14.641 8.391 7.848 1 92.69 121 ASP B O 1
ATOM 2088 N N . ALA B 1 122 ? -16.562 9.602 8.688 1 96.06 122 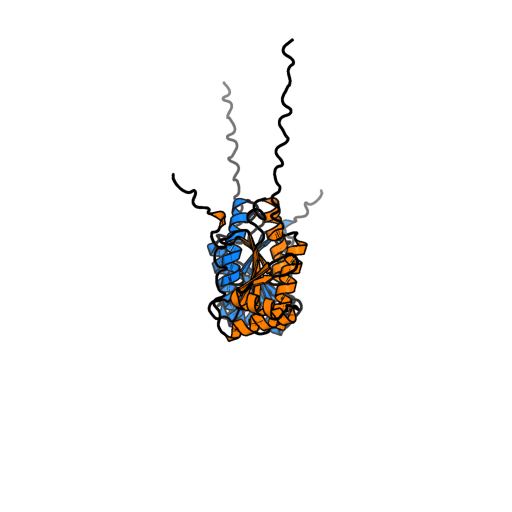ALA B N 1
ATOM 2089 C CA . ALA B 1 122 ? -15.695 10.562 9.375 1 96.06 122 ALA B CA 1
ATOM 2090 C C . ALA B 1 122 ? -14.883 9.891 10.477 1 96.06 122 ALA B C 1
ATOM 2092 O O . ALA B 1 122 ? -13.719 10.227 10.688 1 96.06 122 ALA B O 1
ATOM 2093 N N . GLN B 1 123 ? -15.516 9 11.18 1 96.62 123 GLN B N 1
ATOM 2094 C CA . GLN B 1 123 ? -14.812 8.297 12.25 1 96.62 123 GLN B CA 1
ATOM 2095 C C . GLN B 1 123 ? -13.656 7.461 11.703 1 96.62 123 GLN B C 1
ATOM 2097 O O . GLN B 1 123 ? -12.578 7.426 12.289 1 96.62 123 GLN B O 1
ATOM 2102 N N . ALA B 1 124 ? -13.922 6.844 10.602 1 94.81 124 ALA B N 1
ATOM 2103 C CA . ALA B 1 124 ? -12.891 6.031 9.961 1 94.81 124 ALA B CA 1
ATOM 2104 C C . ALA B 1 124 ? -11.727 6.898 9.484 1 94.81 124 ALA B C 1
ATOM 2106 O O . ALA B 1 124 ? -10.562 6.527 9.641 1 94.81 124 ALA B O 1
ATOM 2107 N N . LEU B 1 125 ? -12.062 8.008 8.906 1 96.44 125 LEU B N 1
ATOM 2108 C CA . LEU B 1 125 ? -11.031 8.93 8.453 1 96.44 125 LEU B CA 1
ATOM 2109 C C . LEU B 1 125 ? -10.211 9.453 9.625 1 96.44 125 LEU B C 1
ATOM 2111 O O . LEU B 1 125 ? -8.977 9.477 9.57 1 96.44 125 LEU B O 1
ATOM 2115 N N . ALA B 1 126 ? -10.883 9.836 10.68 1 97.38 126 ALA B N 1
ATOM 2116 C CA . ALA B 1 126 ? -10.195 10.32 11.875 1 97.38 126 ALA B CA 1
ATOM 2117 C C . ALA B 1 126 ? -9.242 9.258 12.422 1 97.38 126 ALA B C 1
ATOM 2119 O O . ALA B 1 126 ? -8.102 9.562 12.781 1 97.38 126 ALA B O 1
ATOM 2120 N N . ASN B 1 127 ? -9.711 8.039 12.469 1 95.94 127 ASN B N 1
ATOM 2121 C CA . ASN B 1 127 ? -8.875 6.938 12.922 1 95.94 127 ASN B CA 1
ATOM 2122 C C . ASN B 1 127 ? -7.656 6.754 12.016 1 95.94 127 ASN B C 1
ATOM 2124 O O . ASN B 1 127 ? -6.555 6.477 12.5 1 95.94 127 ASN B O 1
ATOM 2128 N N . GLY B 1 128 ? -7.941 6.867 10.734 1 96.06 128 GLY B N 1
ATOM 2129 C CA . GLY B 1 128 ? -6.844 6.801 9.789 1 96.06 128 GLY B CA 1
ATOM 2130 C C . GLY B 1 128 ? -5.789 7.867 10.016 1 96.06 128 GLY B C 1
ATOM 2131 O O . GLY B 1 128 ? -4.59 7.574 10.008 1 96.06 128 GLY B O 1
ATOM 2132 N N . VAL B 1 129 ? -6.207 9.055 10.273 1 96.88 129 VAL B N 1
ATOM 2133 C CA . VAL B 1 129 ? -5.309 10.172 10.531 1 96.88 129 VAL B CA 1
ATOM 2134 C C . VAL B 1 129 ? -4.484 9.898 11.789 1 96.88 129 VAL B C 1
ATOM 2136 O O . VAL B 1 129 ? -3.266 10.078 11.789 1 96.88 129 VAL B O 1
ATOM 2139 N N . ARG B 1 130 ? -5.121 9.406 12.82 1 95.88 130 ARG B N 1
ATOM 2140 C CA . ARG B 1 130 ? -4.418 9.047 14.047 1 95.88 130 ARG B CA 1
ATOM 2141 C C . ARG B 1 130 ? -3.375 7.965 13.781 1 95.88 130 ARG B C 1
ATOM 2143 O O . ARG B 1 130 ? -2.25 8.047 14.281 1 95.88 130 ARG B O 1
ATOM 2150 N N . GLN B 1 131 ? -3.801 7.012 13.023 1 94.94 131 GLN B N 1
ATOM 2151 C CA . GLN B 1 131 ? -2.914 5.895 12.711 1 94.94 131 GLN B CA 1
ATOM 2152 C C . GLN B 1 131 ? -1.685 6.367 11.938 1 94.94 131 GLN B C 1
ATOM 2154 O O . GLN B 1 131 ? -0.56 5.973 12.25 1 94.94 131 GLN B O 1
ATOM 2159 N N . MET B 1 132 ? -1.913 7.227 10.984 1 95.88 132 MET B N 1
ATOM 2160 C CA . MET B 1 132 ? -0.809 7.777 10.203 1 95.88 132 MET B CA 1
ATOM 2161 C C . MET B 1 132 ? 0.176 8.516 11.102 1 95.88 132 MET B C 1
ATOM 2163 O O . MET B 1 132 ? 1.39 8.344 10.977 1 95.88 132 MET B O 1
ATOM 2167 N N . GLY B 1 133 ? -0.369 9.312 11.977 1 94.44 133 GLY B N 1
ATOM 2168 C CA . GLY B 1 133 ? 0.483 10.031 12.914 1 94.44 133 GLY B CA 1
ATOM 2169 C C . GLY B 1 133 ? 1.296 9.109 13.805 1 94.44 133 GLY B C 1
ATOM 2170 O O . GLY B 1 133 ? 2.488 9.336 14.016 1 94.44 133 GLY B O 1
ATOM 2171 N N . ALA B 1 134 ? 0.664 8.062 14.312 1 93.81 134 ALA B N 1
ATOM 2172 C CA . ALA B 1 134 ? 1.326 7.105 15.203 1 93.81 134 ALA B CA 1
ATOM 2173 C C . ALA B 1 134 ? 2.453 6.375 14.477 1 93.81 134 ALA B C 1
ATOM 2175 O O . ALA B 1 134 ? 3.537 6.184 15.031 1 93.81 134 ALA B O 1
ATOM 2176 N N . ILE B 1 135 ? 2.148 6 13.266 1 93.56 135 ILE B N 1
ATOM 2177 C CA . ILE B 1 135 ? 3.154 5.293 12.484 1 93.56 135 ILE B CA 1
ATOM 2178 C C . ILE B 1 135 ? 4.34 6.215 12.211 1 93.56 135 ILE B C 1
ATOM 2180 O O . ILE B 1 135 ? 5.496 5.82 12.391 1 93.56 135 ILE B O 1
ATOM 2184 N N . ALA B 1 136 ? 4.082 7.418 11.789 1 93.44 136 ALA B N 1
ATOM 2185 C CA . ALA B 1 136 ? 5.148 8.383 11.523 1 93.44 136 ALA B CA 1
ATOM 2186 C C . ALA B 1 136 ? 5.996 8.617 12.773 1 93.44 136 ALA B C 1
ATOM 2188 O O . ALA B 1 136 ? 7.227 8.672 12.688 1 93.44 136 ALA B O 1
ATOM 2189 N N . GLN B 1 137 ? 5.379 8.719 13.859 1 90.25 137 GLN B N 1
ATOM 2190 C CA . GLN B 1 137 ? 6.082 8.93 15.125 1 90.25 137 GLN B CA 1
ATOM 2191 C C . GLN B 1 137 ? 6.949 7.723 15.477 1 90.25 137 GLN B C 1
ATOM 2193 O O . GLN B 1 137 ? 8.086 7.879 15.938 1 90.25 137 GLN B O 1
ATOM 2198 N N . GLY B 1 138 ? 6.398 6.551 15.273 1 88.88 138 GLY B N 1
ATOM 2199 C CA . GLY B 1 138 ? 7.125 5.324 15.57 1 88.88 138 GLY B CA 1
ATOM 2200 C C . GLY B 1 138 ? 8.398 5.172 14.758 1 88.88 138 GLY B C 1
ATOM 2201 O O . GLY B 1 138 ? 9.367 4.566 15.219 1 88.88 138 GLY B O 1
ATOM 2202 N N . PHE B 1 139 ? 8.352 5.719 13.578 1 87.5 139 PHE B N 1
ATOM 2203 C CA . PHE B 1 139 ? 9.508 5.586 12.711 1 87.5 139 PHE B CA 1
ATOM 2204 C C . PHE B 1 139 ? 10.359 6.852 12.742 1 87.5 139 PHE B C 1
ATOM 2206 O O . PHE B 1 139 ? 11.203 7.062 11.867 1 87.5 139 PHE B O 1
ATOM 2213 N N . ARG B 1 140 ? 10.117 7.695 13.727 1 79.56 140 ARG B N 1
ATOM 2214 C CA . ARG B 1 140 ? 10.883 8.898 14.008 1 79.56 140 ARG B CA 1
ATOM 2215 C C . ARG B 1 140 ? 10.992 9.789 12.773 1 79.56 140 ARG B C 1
ATOM 2217 O O . ARG B 1 140 ? 12.078 10.266 12.438 1 79.56 140 ARG B O 1
ATOM 2224 N N . ALA B 1 141 ? 9.859 9.875 12.117 1 78.62 141 ALA B N 1
ATOM 2225 C CA . ALA B 1 141 ? 9.812 10.82 11.008 1 78.62 141 ALA B CA 1
ATOM 2226 C C . ALA B 1 141 ? 9.945 12.258 11.508 1 78.62 141 ALA B C 1
ATOM 2228 O O . ALA B 1 141 ? 9.406 12.609 12.555 1 78.62 141 ALA B O 1
ATOM 2229 N N . PRO B 1 142 ? 10.75 13.023 10.781 1 69.25 142 PRO B N 1
ATOM 2230 C CA . PRO B 1 142 ? 10.891 14.414 11.227 1 69.25 142 PRO B CA 1
ATOM 2231 C C . PRO B 1 142 ? 9.562 15.164 11.258 1 69.25 142 PRO B C 1
ATOM 2233 O O . PRO B 1 142 ? 8.648 14.828 10.5 1 69.25 142 PRO B O 1
ATOM 2236 N N . SER B 1 143 ? 9.398 15.875 12.336 1 69.88 143 SER B N 1
ATOM 2237 C CA . SER B 1 143 ? 8.242 16.766 12.391 1 69.88 143 SER B CA 1
ATOM 2238 C C . SER B 1 143 ? 8.492 18.047 11.625 1 69.88 143 SER B C 1
ATOM 2240 O O . SER B 1 143 ? 9.625 18.516 11.523 1 69.88 143 SER B O 1
ATOM 2242 N N . PRO B 1 144 ? 7.566 18.359 10.742 1 55.97 144 PRO B N 1
ATOM 2243 C CA . PRO B 1 144 ? 7.812 19.625 10.039 1 55.97 144 PRO B CA 1
ATOM 2244 C C . PRO B 1 144 ? 8.406 20.703 10.945 1 55.97 144 PRO B C 1
ATOM 2246 O O . PRO B 1 144 ? 9.172 21.547 10.477 1 55.97 144 PRO B O 1
ATOM 2249 N N . SER B 1 145 ? 7.98 20.781 12.172 1 49.44 145 SER B N 1
ATOM 2250 C CA . SER B 1 145 ? 8.492 21.828 13.039 1 49.44 145 SER B CA 1
ATOM 2251 C C . SER B 1 145 ? 9.961 21.609 13.375 1 49.44 145 SER B C 1
ATOM 2253 O O . SER B 1 145 ? 10.656 22.547 13.789 1 49.44 145 SER B O 1
ATOM 2255 N N . GLY B 1 146 ? 10.312 20.422 13.477 1 42.78 146 GLY B N 1
ATOM 2256 C CA . GLY B 1 146 ? 11.672 20.219 13.961 1 42.78 146 GLY B CA 1
ATOM 2257 C C . GLY B 1 146 ? 12.734 20.578 12.938 1 42.78 146 GLY B C 1
ATOM 2258 O O . GLY B 1 146 ? 13.906 20.234 13.102 1 42.78 146 GLY B O 1
ATOM 2259 N N . ALA B 1 147 ? 12.43 20.766 11.688 1 39.69 147 ALA B N 1
ATOM 2260 C CA . ALA B 1 147 ? 13.5 21.438 10.953 1 39.69 147 ALA B CA 1
ATOM 2261 C C . ALA B 1 147 ? 14.086 22.594 11.766 1 39.69 147 ALA B C 1
ATOM 2263 O O . ALA B 1 147 ? 13.555 23.703 11.734 1 39.69 147 ALA B O 1
ATOM 2264 N N . SER B 1 148 ? 14.188 22.422 13.016 1 36.53 148 SER B N 1
ATOM 2265 C CA . SER B 1 148 ? 15.008 23.422 13.703 1 36.53 148 SER B CA 1
ATOM 2266 C C . SER B 1 148 ? 16.266 23.734 12.914 1 36.53 148 SER B C 1
ATOM 2268 O O . SER B 1 148 ? 16.844 22.859 12.258 1 36.53 148 SER B O 1
ATOM 2270 N N . LEU B 1 149 ? 16.453 25.047 12.633 1 34.38 149 LEU B N 1
ATOM 2271 C CA . LEU B 1 149 ? 17.656 25.797 12.281 1 34.38 149 LEU B CA 1
ATOM 2272 C C . LEU B 1 149 ? 18.875 25.25 13.023 1 34.38 149 LEU B C 1
ATOM 2274 O O . LEU B 1 149 ? 19.047 25.5 14.219 1 34.38 149 LEU B O 1
ATOM 2278 N N . SER B 1 150 ? 19.141 24.031 13.094 1 35.72 150 SER B N 1
ATOM 2279 C CA . SER B 1 150 ? 20.5 23.844 13.602 1 35.72 150 SER B CA 1
ATOM 2280 C C . SER B 1 150 ? 21.422 24.953 13.102 1 35.72 150 SER B C 1
ATOM 2282 O O . SER B 1 150 ? 21.75 25 11.914 1 35.72 150 SER B O 1
ATOM 2284 N N . SER B 1 151 ? 21.188 26.125 13.617 1 32.25 151 SER B N 1
ATOM 2285 C CA . SER B 1 151 ? 22.141 27.219 13.648 1 32.25 151 SER B CA 1
ATOM 2286 C C . SER B 1 151 ? 23.562 26.719 13.859 1 32.25 151 SER B C 1
ATOM 2288 O O . SER B 1 151 ? 23.859 26.078 14.875 1 32.25 151 SER B O 1
ATOM 2290 N N . SER B 1 152 ? 24.188 26.172 12.852 1 34.5 152 SER B N 1
ATOM 2291 C CA . SER B 1 152 ? 25.641 26.141 12.836 1 34.5 152 SER B CA 1
ATOM 2292 C C . SER B 1 152 ? 26.234 27.391 13.508 1 34.5 152 SER B C 1
ATOM 2294 O O . SER B 1 152 ? 26.203 28.484 12.938 1 34.5 152 SER B O 1
ATOM 2296 N N . LEU B 1 153 ? 25.906 27.609 14.828 1 32.72 153 LEU B N 1
ATOM 2297 C CA . LEU B 1 153 ? 26.703 28.562 15.586 1 32.72 153 LEU B CA 1
ATOM 2298 C C . LEU B 1 153 ? 28.188 28.406 15.266 1 32.72 153 LEU B C 1
ATOM 2300 O O . LEU B 1 153 ? 28.766 27.359 15.531 1 32.72 153 LEU B O 1
ATOM 2304 N N . SER B 1 154 ? 28.562 29.031 14.18 1 33 154 SER B N 1
ATOM 2305 C CA . SER B 1 154 ? 29.922 29.344 13.766 1 33 154 SER B CA 1
ATOM 2306 C C . SER B 1 154 ? 30.781 29.75 14.961 1 33 154 SER B C 1
ATOM 2308 O O . SER B 1 154 ? 30.391 30.625 15.742 1 33 154 SER B O 1
ATOM 2310 N N . ARG B 1 155 ? 31.578 28.781 15.609 1 37.66 155 ARG B N 1
ATOM 2311 C CA . ARG B 1 155 ? 32.625 29.016 16.594 1 37.66 155 ARG B CA 1
ATOM 2312 C C . ARG B 1 155 ? 33.375 30.312 16.297 1 37.66 155 ARG B C 1
ATOM 2314 O O . ARG B 1 155 ? 33.875 30.5 15.18 1 37.66 155 ARG B O 1
ATOM 2321 N N . PRO B 1 156 ? 33.188 31.312 17.156 1 34.97 156 PRO B N 1
ATOM 2322 C CA . PRO B 1 156 ? 33.906 32.562 17.016 1 34.97 156 PRO B CA 1
ATOM 2323 C C . PRO B 1 156 ? 35.406 32.375 16.875 1 34.97 156 PRO B C 1
ATOM 2325 O O . PRO B 1 156 ? 35.969 31.438 17.469 1 34.97 156 PRO B O 1
ATOM 2328 N N . ALA B 1 157 ? 36.031 32.625 15.711 1 36.31 157 ALA B N 1
ATOM 2329 C CA . ALA B 1 157 ? 37.469 32.656 15.398 1 36.31 157 ALA B CA 1
ATOM 2330 C C . ALA B 1 157 ? 38.25 33.344 16.5 1 36.31 157 ALA B C 1
ATOM 2332 O O . ALA B 1 157 ? 37.969 34.469 16.859 1 36.31 157 ALA B O 1
ATOM 2333 N N . ARG B 1 158 ? 38.719 32.625 17.547 1 35.22 158 ARG B N 1
ATOM 2334 C CA . ARG B 1 158 ? 39.625 33.156 18.562 1 35.22 158 ARG B CA 1
ATOM 2335 C C . ARG B 1 158 ? 40.781 33.906 17.906 1 35.22 158 ARG B C 1
ATOM 2337 O O . ARG B 1 158 ? 41.5 33.375 17.062 1 35.22 158 ARG B O 1
ATOM 2344 N N . GLY B 1 159 ? 40.531 35.156 17.562 1 28.89 159 GLY B N 1
ATOM 2345 C CA . GLY B 1 159 ? 41.562 36.094 17.125 1 28.89 159 GLY B CA 1
ATOM 2346 C C . GLY B 1 159 ? 42.875 35.938 17.859 1 28.89 159 GLY B C 1
ATOM 2347 O O . GLY B 1 159 ? 42.906 35.844 19.078 1 28.89 159 GLY B O 1
ATOM 2348 N N . ALA B 1 160 ? 43.906 35.188 17.297 1 32.75 160 ALA B N 1
ATOM 2349 C CA . ALA B 1 160 ? 45.312 35.031 17.609 1 32.75 160 ALA B CA 1
ATOM 2350 C C . ALA B 1 160 ? 45.969 36.344 17.938 1 32.75 160 ALA B C 1
ATOM 2352 O O . ALA B 1 160 ? 46.125 37.219 17.078 1 32.75 160 ALA B O 1
ATOM 2353 N N . GLY B 1 161 ? 45.594 37 19.062 1 29.11 161 GLY B N 1
ATOM 2354 C CA . GLY B 1 161 ? 46.344 38.156 19.484 1 29.11 161 GLY B CA 1
ATOM 2355 C C . GLY B 1 161 ? 47.844 37.938 19.516 1 29.11 161 GLY B C 1
ATOM 2356 O O . GLY B 1 161 ? 48.344 37.281 20.406 1 29.11 161 GLY B O 1
ATOM 2357 N N . GLU B 1 162 ? 48.438 37.312 18.438 1 32.28 162 GLU B N 1
ATOM 2358 C CA . GLU B 1 162 ? 49.875 37.281 18.516 1 32.28 162 GLU B CA 1
ATOM 2359 C C . GLU B 1 162 ? 50.438 38.656 18.844 1 32.28 162 GLU B C 1
ATOM 2361 O O . GLU B 1 162 ? 50.156 39.656 18.141 1 32.28 162 GLU B O 1
ATOM 2366 N N . ARG B 1 163 ? 50.594 39 20.172 1 31.66 163 ARG B N 1
ATOM 2367 C CA . ARG B 1 163 ? 51.344 40.125 20.688 1 31.66 163 ARG B CA 1
ATOM 2368 C C . ARG B 1 163 ? 52.688 40.281 19.969 1 31.66 163 ARG B C 1
ATOM 2370 O O . ARG B 1 163 ? 53.406 39.281 19.844 1 31.66 163 ARG B O 1
ATOM 2377 N N . GLN B 1 164 ? 52.719 41.156 19 1 31.67 164 GLN B N 1
ATOM 2378 C CA . GLN B 1 164 ? 53.875 41.75 18.281 1 31.67 164 GLN B CA 1
ATOM 2379 C C . GLN B 1 164 ? 55 42.094 19.25 1 31.67 164 GLN B C 1
ATOM 2381 O O . GLN B 1 164 ? 56 42.719 18.844 1 31.67 164 GLN B O 1
ATOM 2386 N N . GLU B 1 165 ? 55.344 41.188 20.312 1 25.91 165 GLU B N 1
ATOM 2387 C CA . GLU B 1 165 ? 56.656 41.656 20.688 1 25.91 165 GLU B CA 1
ATOM 2388 C C . GLU B 1 165 ? 57.688 41.344 19.594 1 25.91 165 GLU B C 1
ATOM 2390 O O . GLU B 1 165 ? 57.625 40.312 18.953 1 25.91 165 GLU B O 1
#

Foldseek 3Di:
DPPPPPPVPPPDPPLPFQDDDPLLLVLQLLLLVVLVDDNVQSNVCSGRQWDDDPQWIWHWHADPVSQKIKIKTDQDACQPVDPVSVVVQVVVQVVCCVPPQWGWDADPVHIMIMGMDGSPHSNRVSVNVVVSVVVCVVSVRHGPVPVPPPPPPPPPPPPPPPPPD/DPPPPPPVPPPDPPLPFQDDDPLLLVLQLLLLVVLVDDNVQSNVCSGRQWDDDPQWIWHWHADPVSQKIKIKTDQDACQCVDPVSVVVQVVVQVVCCVPPQWGWDADPVHIMIMGMDGSPHSNRVSVNVVVSVVVCVVSVRHGPVPVPPPPPPPPPPPPPPPPPD